Protein AF-W7BQJ0-F1 (afdb_monomer_lite)

Secondary structure (DSSP, 8-state):
---EEEEEEEES---TT-EEEEEEE-TTS-EEEEEEEEE---S-EEEEEEEEGGG--TT-EEEEEEE-TTS-EEEEEEEE-----S------PPP------PPPP---SEEEEEEEEETTEEEEEEEES---TT-EEEEEEE-TTS-EEEEEEEEE---S-EEEEEEEEGGG--TT-EEEEEEE-TTS-EEEEEEEE----

Radius of gyration: 17.95 Å; chains: 1; bounding box: 53×44×43 Å

Organism: NCBI:txid1265820

Sequence (201 aa):
MDDDYIVTYTLNKIYEGATVHLEIMNQRGQIIKTIGEIGAPTETGTQKYTISKAEFQKNDGIIVEYRTKDGQVLTGLAQHIINPKTEPSTVPSIPLEPETPELPDFSNAFTTLKFTASGENYIITYALTEVYKDATMHLEIMNQRGQIIKTIGVIGAPTEAGTQKYIISKAEFQKGDGVIMEYKTSDGQILTGAAKHIMGL

Foldseek 3Di:
DPFKDKDKDWFPDADPQKFKWKFKAALQQHTPGTPGTQGRDPDTTMDIDIDGNVVDDAFIKMKIFTAHNVGQTPKIKIKTPHDDPDDADDDDDDDDDDDDDDDPDPPAQWDDWDWDDDVQKIKTKTFGPGAHQQKFKWKFKAALVRHTPGTPGGQGRDPDTTMDIDIDGPVVDDAFIKMKMFIAGPVGDTPIIIIITDHDD

pLDDT: mean 70.48, std 15.52, range [29.48, 93.31]

Structure (mmCIF, N/CA/C/O backbone):
data_AF-W7BQJ0-F1
#
_entry.id   AF-W7BQJ0-F1
#
loop_
_atom_site.group_PDB
_atom_site.id
_atom_site.type_symbol
_atom_site.label_atom_id
_atom_site.label_alt_id
_atom_site.label_comp_id
_atom_site.label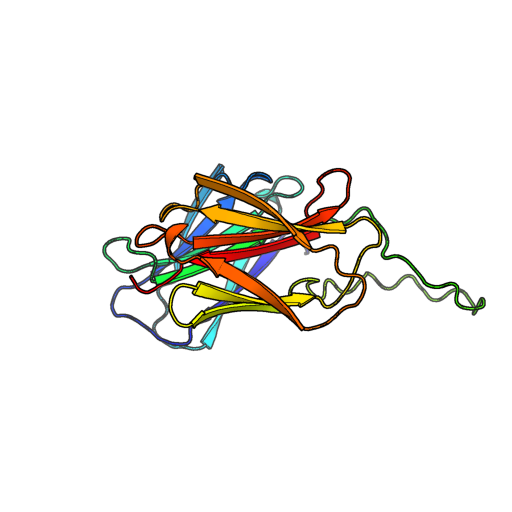_asym_id
_atom_site.label_entity_id
_atom_site.label_seq_id
_atom_site.pdbx_PDB_ins_code
_atom_site.Cartn_x
_atom_site.Cartn_y
_atom_site.Cartn_z
_atom_site.occupancy
_atom_site.B_iso_or_equiv
_atom_site.auth_seq_id
_atom_site.auth_comp_id
_atom_site.auth_asym_id
_atom_site.auth_atom_id
_atom_site.pdbx_PDB_model_num
ATOM 1 N N . MET A 1 1 ? 18.453 -21.975 0.707 1.00 39.28 1 MET A N 1
ATOM 2 C CA . MET A 1 1 ? 17.490 -21.891 1.831 1.00 39.28 1 MET A CA 1
ATOM 3 C C . MET A 1 1 ? 16.838 -20.513 1.710 1.00 39.28 1 MET A C 1
ATOM 5 O O . MET A 1 1 ? 16.972 -19.690 2.599 1.00 39.28 1 MET A O 1
ATOM 9 N N . ASP A 1 2 ? 16.204 -20.233 0.562 1.00 49.22 2 ASP A N 1
ATOM 10 C CA . ASP A 1 2 ? 15.972 -18.853 0.084 1.00 49.22 2 ASP A CA 1
ATOM 11 C C . ASP A 1 2 ? 14.578 -18.661 -0.538 1.00 49.22 2 ASP A C 1
ATOM 13 O O . ASP A 1 2 ? 14.380 -17.792 -1.388 1.00 49.22 2 ASP A O 1
ATOM 17 N N . ASP A 1 3 ? 13.599 -19.466 -0.120 1.00 68.31 3 ASP A N 1
ATOM 18 C CA . ASP A 1 3 ? 12.277 -19.536 -0.758 1.00 68.31 3 ASP A CA 1
ATOM 19 C C . ASP A 1 3 ? 11.166 -18.832 0.031 1.00 68.31 3 ASP A C 1
ATOM 21 O O . ASP A 1 3 ? 9.992 -19.057 -0.247 1.00 68.31 3 ASP A O 1
ATOM 25 N N . ASP A 1 4 ? 11.509 -17.932 0.958 1.00 77.38 4 ASP A N 1
ATOM 26 C CA . ASP A 1 4 ? 10.533 -17.166 1.744 1.00 77.38 4 ASP A CA 1
ATOM 27 C C . ASP A 1 4 ? 10.713 -15.644 1.589 1.00 77.38 4 ASP A C 1
ATOM 29 O O . ASP A 1 4 ? 11.821 -15.140 1.382 1.00 77.38 4 ASP A O 1
ATOM 33 N N . TYR A 1 5 ? 9.612 -14.900 1.695 1.00 76.19 5 TYR A N 1
ATOM 34 C CA . TYR A 1 5 ? 9.588 -13.455 1.913 1.00 76.19 5 TYR A CA 1
ATOM 35 C C . TYR A 1 5 ? 9.427 -13.146 3.406 1.00 76.19 5 TYR A C 1
ATOM 37 O O . TYR A 1 5 ? 8.682 -13.819 4.120 1.00 76.19 5 TYR A O 1
ATOM 45 N N . ILE A 1 6 ? 10.095 -12.085 3.870 1.00 76.75 6 ILE A N 1
ATOM 46 C CA . ILE A 1 6 ? 9.936 -11.555 5.229 1.00 76.75 6 ILE A CA 1
ATOM 47 C C . ILE A 1 6 ? 9.118 -10.271 5.156 1.00 76.75 6 ILE A C 1
ATOM 49 O O . ILE A 1 6 ? 9.586 -9.234 4.687 1.00 76.75 6 ILE A O 1
ATOM 53 N N . VAL A 1 7 ? 7.904 -10.334 5.679 1.00 73.81 7 VAL A N 1
ATOM 54 C CA . VAL A 1 7 ? 7.005 -9.196 5.810 1.00 73.81 7 VAL A CA 1
ATOM 55 C C . VAL A 1 7 ? 7.303 -8.491 7.121 1.00 73.81 7 VAL A C 1
ATOM 57 O O . VAL A 1 7 ? 7.136 -9.061 8.197 1.00 73.81 7 VAL A O 1
ATOM 60 N N . THR A 1 8 ? 7.763 -7.246 7.034 1.00 72.06 8 THR A N 1
ATOM 61 C CA . THR A 1 8 ? 8.087 -6.425 8.204 1.00 72.06 8 THR A CA 1
ATOM 62 C C . THR A 1 8 ? 7.037 -5.335 8.368 1.00 72.06 8 THR A C 1
ATOM 64 O O . THR A 1 8 ? 6.764 -4.596 7.426 1.00 72.06 8 THR A O 1
ATOM 67 N N . TYR A 1 9 ? 6.460 -5.215 9.562 1.00 70.69 9 TYR A N 1
ATOM 68 C CA . TYR A 1 9 ? 5.479 -4.178 9.880 1.00 70.69 9 TYR A CA 1
ATOM 69 C C . TYR A 1 9 ? 5.760 -3.579 11.259 1.00 70.69 9 TYR A C 1
ATOM 71 O O . TYR A 1 9 ? 6.205 -4.271 12.170 1.00 70.69 9 TYR A O 1
ATOM 79 N N . THR A 1 10 ? 5.504 -2.282 11.426 1.00 71.50 10 THR A N 1
ATOM 80 C CA . THR A 1 10 ? 5.764 -1.569 12.685 1.00 71.50 10 THR A CA 1
ATOM 81 C C . THR A 1 10 ? 4.465 -1.036 13.268 1.00 71.50 10 THR A C 1
ATOM 83 O O . THR A 1 10 ? 3.729 -0.306 12.603 1.00 71.50 10 THR A O 1
ATOM 86 N N . LEU A 1 11 ? 4.201 -1.367 14.532 1.00 69.44 11 LEU A N 1
ATOM 87 C CA . LEU A 1 11 ? 3.051 -0.864 15.277 1.00 69.44 11 LEU A CA 1
ATOM 88 C C . LEU A 1 11 ? 3.498 0.154 16.318 1.00 69.44 11 LEU A C 1
ATOM 90 O O . LEU A 1 11 ? 4.272 -0.158 17.216 1.00 69.44 11 LEU A O 1
ATOM 94 N N . ASN A 1 12 ? 2.955 1.366 16.228 1.00 69.62 12 ASN A N 1
ATOM 95 C CA . ASN A 1 12 ? 3.253 2.452 17.169 1.00 69.62 12 ASN A CA 1
ATOM 96 C C . ASN A 1 12 ? 2.262 2.522 18.341 1.00 69.62 12 ASN A C 1
ATOM 98 O O . ASN A 1 12 ? 2.437 3.327 19.252 1.00 69.62 12 ASN A O 1
ATOM 102 N N . LYS A 1 13 ? 1.191 1.722 18.303 1.00 69.75 13 LYS A N 1
ATOM 103 C CA . LYS A 1 13 ? 0.178 1.633 19.356 1.00 69.75 13 LYS A CA 1
ATOM 104 C C . LYS A 1 13 ? -0.517 0.276 19.302 1.00 69.75 13 LYS A C 1
ATOM 106 O O . LYS A 1 13 ? -0.773 -0.226 18.211 1.00 69.75 13 LYS A O 1
ATOM 111 N N . ILE A 1 14 ? -0.851 -0.259 20.473 1.00 82.38 14 ILE A N 1
ATOM 112 C CA . ILE A 1 14 ? -1.585 -1.516 20.635 1.00 82.38 14 ILE A CA 1
ATOM 113 C C . ILE A 1 14 ? -3.014 -1.227 21.076 1.00 82.38 14 ILE A C 1
ATOM 115 O O . ILE A 1 14 ? -3.252 -0.355 21.914 1.00 82.38 14 ILE A O 1
ATOM 119 N N . TYR A 1 15 ? -3.955 -1.949 20.475 1.00 78.44 15 TYR A N 1
ATOM 120 C CA . TYR A 1 15 ? -5.368 -1.933 20.828 1.00 78.44 15 TYR A CA 1
ATOM 121 C C . TYR A 1 15 ? -5.761 -3.315 21.339 1.00 78.44 15 TYR A C 1
ATOM 123 O O . TYR A 1 15 ? -5.380 -4.334 20.763 1.00 78.44 15 TYR A O 1
ATOM 131 N N . GLU A 1 16 ? -6.509 -3.347 22.438 1.00 84.69 16 GLU A N 1
ATOM 132 C CA . GLU A 1 16 ? -6.936 -4.596 23.059 1.00 84.69 16 GLU A CA 1
ATOM 133 C C . GLU A 1 16 ? -7.764 -5.438 22.076 1.00 84.69 16 GLU A C 1
ATOM 135 O O . GLU A 1 16 ? -8.717 -4.952 21.465 1.00 84.69 16 GLU A O 1
ATOM 140 N N . GLY A 1 17 ? -7.368 -6.701 21.898 1.00 85.75 17 GLY A N 1
ATOM 141 C CA . GLY A 1 17 ? -8.041 -7.643 21.000 1.00 85.75 17 GLY A CA 1
ATOM 142 C C . GLY A 1 17 ? -7.852 -7.377 19.503 1.00 85.75 17 GLY A C 1
ATOM 143 O O . GLY A 1 17 ? -8.505 -8.040 18.700 1.00 85.75 17 GLY A O 1
ATOM 144 N N . ALA A 1 18 ? -6.998 -6.428 19.112 1.00 83.12 18 ALA A N 1
ATOM 145 C CA . ALA A 1 18 ? -6.682 -6.186 17.711 1.00 83.12 18 ALA A CA 1
ATOM 146 C C . ALA A 1 18 ? -5.634 -7.181 17.182 1.00 83.12 18 ALA A C 1
ATOM 148 O O . ALA A 1 18 ? -4.708 -7.577 17.893 1.00 83.12 18 ALA A O 1
ATOM 149 N N . THR A 1 19 ? -5.773 -7.562 15.916 1.00 91.25 19 THR A N 1
ATOM 150 C CA . THR A 1 19 ? -4.994 -8.614 15.251 1.00 91.25 19 THR A CA 1
ATOM 151 C C . THR A 1 19 ? -4.445 -8.120 13.920 1.00 91.25 19 THR A C 1
ATOM 153 O O . THR A 1 19 ? -5.004 -7.224 13.293 1.00 91.25 19 THR A O 1
ATOM 156 N N . VAL A 1 20 ? -3.315 -8.667 13.489 1.00 83.38 20 VAL A N 1
ATOM 157 C CA . VAL A 1 20 ? -2.685 -8.367 12.203 1.00 83.38 20 VAL A CA 1
ATOM 158 C C . VAL A 1 20 ? -3.096 -9.438 11.211 1.00 83.38 20 VAL A C 1
ATOM 160 O O . VAL A 1 20 ? -2.972 -10.626 11.492 1.00 83.38 20 VAL A O 1
ATOM 163 N N . HIS A 1 21 ? -3.580 -9.010 10.056 1.00 87.75 21 HIS A N 1
ATOM 164 C CA . HIS A 1 21 ? -4.053 -9.840 8.964 1.00 87.75 21 HIS A CA 1
ATOM 165 C C . HIS A 1 21 ? -3.151 -9.655 7.758 1.00 87.75 21 HIS A C 1
ATOM 167 O O . HIS A 1 21 ? -2.638 -8.559 7.533 1.00 87.75 21 HIS A O 1
ATOM 173 N N . LEU A 1 22 ? -2.978 -10.722 6.986 1.00 83.50 22 LEU A N 1
ATOM 174 C CA . LEU A 1 22 ? -2.239 -10.687 5.734 1.00 83.50 22 LEU A CA 1
ATOM 175 C C . LEU A 1 22 ? -3.081 -11.231 4.585 1.00 83.50 22 LEU A C 1
ATOM 177 O O . LEU A 1 22 ? -3.758 -12.259 4.691 1.00 83.50 22 LEU A O 1
ATOM 181 N N . GLU A 1 23 ? -3.014 -10.526 3.469 1.00 87.38 23 GLU A N 1
ATOM 182 C CA . GLU A 1 23 ? -3.697 -10.843 2.224 1.00 87.38 23 GLU A CA 1
ATOM 183 C C . GLU A 1 23 ? -2.713 -10.683 1.064 1.00 87.38 23 GLU A C 1
ATOM 185 O O . GLU A 1 23 ? -1.740 -9.935 1.147 1.00 87.38 23 GLU A O 1
ATOM 190 N N . ILE A 1 24 ? -2.954 -11.416 -0.015 1.00 83.81 24 ILE A N 1
ATOM 191 C CA . ILE A 1 24 ? -2.202 -11.342 -1.262 1.00 83.81 24 ILE A CA 1
ATOM 192 C C . ILE A 1 24 ? -3.117 -10.704 -2.295 1.00 83.81 24 ILE A C 1
ATOM 194 O O . ILE A 1 24 ? -4.265 -11.127 -2.472 1.00 83.81 24 ILE A O 1
ATOM 198 N N . MET A 1 25 ? -2.595 -9.698 -2.985 1.00 81.25 25 MET A N 1
ATOM 199 C CA . MET A 1 25 ? -3.278 -8.992 -4.058 1.00 81.25 25 MET A CA 1
ATOM 200 C C . MET A 1 25 ? -2.586 -9.234 -5.396 1.00 81.25 25 MET A C 1
ATOM 202 O O . MET A 1 25 ? -1.368 -9.361 -5.457 1.00 81.25 25 MET A O 1
ATOM 206 N N . ASN A 1 26 ? -3.349 -9.268 -6.482 1.00 75.75 26 ASN A N 1
ATOM 207 C CA . ASN A 1 26 ? -2.771 -9.239 -7.823 1.00 75.75 26 ASN A CA 1
ATOM 208 C C . ASN A 1 26 ? -2.301 -7.821 -8.186 1.00 75.75 26 ASN A C 1
ATOM 210 O O . ASN A 1 26 ? -2.614 -6.861 -7.489 1.00 75.75 26 ASN A O 1
ATOM 214 N N . GLN A 1 27 ? -1.643 -7.677 -9.341 1.00 63.56 27 GLN A N 1
ATOM 215 C CA . GLN A 1 27 ? -1.154 -6.411 -9.931 1.00 63.56 27 GLN A CA 1
ATOM 216 C C . GLN A 1 27 ? -2.185 -5.275 -10.069 1.00 63.56 27 GLN A C 1
ATOM 218 O O . GLN A 1 27 ? -1.819 -4.158 -10.411 1.00 63.56 27 GLN A O 1
ATOM 223 N N . ARG A 1 28 ? -3.478 -5.561 -9.896 1.00 62.56 28 ARG A N 1
ATOM 224 C CA . ARG A 1 28 ? -4.569 -4.580 -9.972 1.00 62.56 28 ARG A CA 1
ATOM 225 C C . ARG A 1 28 ? -5.114 -4.224 -8.585 1.00 62.56 28 ARG A C 1
ATOM 227 O O . ARG A 1 28 ? -6.244 -3.755 -8.491 1.00 62.56 28 ARG A O 1
ATOM 234 N N . GLY A 1 29 ? -4.387 -4.558 -7.519 1.00 62.81 29 GLY A N 1
ATOM 235 C CA . GLY A 1 29 ? -4.818 -4.355 -6.137 1.00 62.81 29 GLY A CA 1
ATOM 236 C C . GLY A 1 29 ? -5.994 -5.238 -5.704 1.00 62.81 29 GLY A C 1
ATOM 237 O O . GLY A 1 29 ? -6.596 -4.991 -4.664 1.00 62.81 29 GLY A O 1
ATOM 238 N N . GLN A 1 30 ? -6.372 -6.263 -6.478 1.00 72.50 30 GLN A N 1
ATOM 239 C CA . GLN A 1 30 ? -7.479 -7.145 -6.098 1.00 72.50 30 GLN A CA 1
ATOM 240 C C . GLN A 1 30 ? -6.967 -8.267 -5.204 1.00 72.50 30 GLN A C 1
ATOM 242 O O . GLN A 1 30 ? -6.049 -8.984 -5.599 1.00 72.50 30 GLN A O 1
ATOM 247 N N . ILE A 1 31 ? -7.600 -8.469 -4.049 1.00 80.38 31 ILE A N 1
ATOM 248 C CA . ILE A 1 31 ? -7.293 -9.591 -3.155 1.00 80.38 31 ILE A CA 1
ATOM 249 C C . ILE A 1 31 ? -7.580 -10.908 -3.885 1.00 80.38 31 ILE A C 1
ATOM 251 O O . ILE A 1 31 ? -8.711 -11.174 -4.294 1.00 80.38 31 ILE A O 1
ATOM 255 N N . ILE A 1 32 ? -6.546 -11.731 -4.036 1.00 83.88 32 ILE A N 1
ATOM 256 C CA . ILE A 1 32 ? -6.615 -13.058 -4.662 1.00 83.88 32 ILE A CA 1
ATOM 257 C C . ILE A 1 32 ? -6.487 -14.188 -3.645 1.00 83.88 32 ILE A C 1
ATOM 259 O O . ILE A 1 32 ? -6.937 -15.303 -3.908 1.00 83.88 32 ILE A O 1
ATOM 263 N N . LYS A 1 33 ? -5.899 -13.910 -2.477 1.00 86.31 33 LYS A N 1
ATOM 264 C CA . LYS A 1 33 ? -5.781 -14.882 -1.393 1.00 86.31 33 LYS A CA 1
ATOM 265 C C . LYS A 1 33 ? -5.755 -14.184 -0.041 1.00 86.31 33 LYS A C 1
ATOM 267 O O . LYS A 1 33 ? -5.026 -13.221 0.149 1.00 86.31 33 LYS A O 1
ATOM 272 N N . THR A 1 34 ? -6.498 -14.715 0.920 1.00 88.50 34 THR A N 1
ATOM 273 C CA . THR A 1 34 ? -6.417 -14.298 2.324 1.00 88.50 34 THR A CA 1
ATOM 274 C C . THR A 1 34 ? -5.592 -15.326 3.085 1.00 88.50 34 THR A C 1
ATOM 276 O O . THR A 1 34 ? -5.940 -16.506 3.089 1.00 88.50 34 THR A O 1
ATOM 279 N N . ILE A 1 35 ? -4.501 -14.887 3.716 1.00 88.06 35 ILE A N 1
ATOM 280 C CA . ILE A 1 35 ? -3.734 -15.715 4.660 1.00 88.06 35 ILE A CA 1
ATOM 281 C C . ILE A 1 35 ? -4.407 -15.681 6.036 1.00 88.06 35 ILE A C 1
ATOM 283 O O . ILE A 1 35 ? -4.470 -16.700 6.718 1.00 88.06 35 ILE A O 1
ATOM 287 N N . GLY A 1 36 ? -5.006 -14.541 6.390 1.00 89.56 36 GLY A N 1
ATOM 288 C CA . GLY A 1 36 ? -5.776 -14.365 7.620 1.00 89.56 36 GLY A CA 1
ATOM 289 C C . GLY A 1 36 ? -4.929 -13.771 8.735 1.00 89.56 36 GLY A C 1
ATOM 290 O O . GLY A 1 36 ? -4.003 -13.008 8.465 1.00 89.56 36 GLY A O 1
ATOM 291 N N . GLU A 1 37 ? -5.263 -14.094 9.983 1.00 93.31 37 GLU A N 1
ATOM 292 C CA . GLU A 1 37 ? -4.542 -13.597 11.154 1.00 93.31 37 GLU A CA 1
ATOM 293 C C . GLU A 1 37 ? -3.115 -14.160 11.202 1.00 93.31 37 GLU A C 1
ATOM 295 O O . GLU A 1 37 ? -2.905 -15.370 11.276 1.00 93.31 37 GLU A O 1
ATOM 300 N N . ILE A 1 38 ? -2.135 -13.260 11.189 1.00 90.81 38 ILE A N 1
ATOM 301 C CA . ILE A 1 38 ? -0.705 -13.569 11.274 1.00 90.81 38 ILE A CA 1
ATOM 302 C C . ILE A 1 38 ? -0.078 -13.131 12.603 1.00 90.81 38 ILE A C 1
ATOM 304 O O . ILE A 1 38 ? 1.096 -13.407 12.849 1.00 90.81 38 ILE A O 1
ATOM 308 N N . GLY A 1 39 ? -0.835 -12.453 13.471 1.00 89.75 39 GLY A N 1
ATOM 309 C CA . GLY A 1 39 ? -0.378 -12.121 14.818 1.00 89.75 39 GLY A CA 1
ATOM 310 C C . GLY A 1 39 ? -1.376 -11.319 15.651 1.00 89.75 39 GLY A C 1
ATOM 311 O O . GLY A 1 39 ? -2.198 -10.577 15.122 1.00 89.75 39 GLY A O 1
ATOM 312 N N . ALA A 1 40 ? -1.239 -11.411 16.972 1.00 92.50 40 ALA A N 1
ATOM 313 C CA . ALA A 1 40 ? -1.988 -10.634 17.961 1.00 92.50 40 ALA A CA 1
ATOM 314 C C . ALA A 1 40 ? -0.995 -9.872 18.863 1.00 92.50 40 ALA A C 1
ATOM 316 O O . ALA A 1 40 ? -0.677 -10.322 19.965 1.00 92.50 40 ALA A O 1
ATOM 317 N N . PRO A 1 41 ? -0.407 -8.769 18.368 1.00 83.88 41 PRO A N 1
ATOM 318 C CA . PRO A 1 41 ? 0.708 -8.114 19.037 1.00 83.88 41 PRO A CA 1
ATOM 319 C C . PRO A 1 41 ? 0.271 -7.475 20.357 1.00 83.88 41 PRO A C 1
ATOM 321 O O . PRO A 1 41 ? -0.704 -6.726 20.411 1.00 83.88 41 PRO A O 1
ATOM 324 N N . THR A 1 42 ? 1.031 -7.749 21.417 1.00 89.50 42 THR A N 1
ATOM 325 C CA . THR A 1 42 ? 0.810 -7.210 22.770 1.00 89.50 42 THR A CA 1
ATOM 326 C C . THR A 1 42 ? 1.692 -6.003 23.085 1.00 89.50 42 THR A C 1
ATOM 328 O O . THR A 1 42 ? 1.482 -5.333 24.092 1.00 89.50 42 THR A O 1
ATOM 331 N N . GLU A 1 43 ? 2.672 -5.709 22.230 1.00 82.62 43 GLU A N 1
ATOM 332 C CA . GLU A 1 43 ? 3.619 -4.608 22.390 1.00 82.62 43 GLU A CA 1
ATOM 333 C C . GLU A 1 43 ? 3.870 -3.875 21.071 1.00 82.62 43 GLU A C 1
ATOM 335 O O . GLU A 1 43 ? 3.770 -4.443 19.979 1.00 82.62 43 GLU A O 1
ATOM 340 N N . THR A 1 44 ? 4.191 -2.587 21.182 1.00 78.38 44 THR A N 1
ATOM 341 C CA . THR A 1 44 ? 4.598 -1.758 20.047 1.00 78.38 44 THR A CA 1
ATOM 342 C C . THR A 1 44 ? 5.986 -2.147 19.564 1.00 78.38 44 THR A C 1
ATOM 344 O O . THR A 1 44 ? 6.831 -2.543 20.362 1.00 78.38 44 THR A O 1
ATOM 347 N N . GLY A 1 45 ? 6.263 -1.922 18.286 1.00 64.50 45 GLY A N 1
ATOM 348 C CA . GLY A 1 45 ? 7.572 -2.171 17.703 1.00 64.50 45 GLY A CA 1
ATOM 349 C C . GLY A 1 45 ? 7.475 -2.788 16.321 1.00 64.50 45 GLY A C 1
ATOM 350 O O . GLY A 1 45 ? 6.400 -2.873 15.722 1.00 64.50 45 GLY A O 1
ATOM 351 N N . THR A 1 46 ? 8.633 -3.184 15.809 1.00 75.50 46 THR A N 1
ATOM 352 C CA . THR A 1 46 ? 8.756 -3.852 14.518 1.00 75.50 46 THR A CA 1
ATOM 353 C C . THR A 1 46 ? 8.563 -5.346 14.695 1.00 75.50 46 THR A C 1
ATOM 355 O O . THR A 1 46 ? 9.289 -5.989 15.447 1.00 75.50 46 THR A O 1
ATOM 358 N N . GLN A 1 47 ? 7.609 -5.885 13.956 1.00 76.06 47 GLN A N 1
ATOM 359 C CA . GLN A 1 47 ? 7.264 -7.292 13.910 1.00 76.06 47 GLN A CA 1
ATOM 360 C C . GLN A 1 47 ? 7.607 -7.854 12.531 1.00 76.06 47 GLN A C 1
ATOM 362 O O . GLN A 1 47 ? 7.674 -7.124 11.535 1.00 76.06 47 GLN A O 1
ATOM 367 N N . LYS A 1 48 ? 7.842 -9.165 12.480 1.00 80.62 48 LYS A N 1
ATOM 368 C CA . LYS A 1 48 ? 8.205 -9.883 11.258 1.00 80.62 48 LYS A CA 1
ATOM 369 C C . LYS A 1 48 ? 7.320 -11.107 11.097 1.00 80.62 48 LYS A C 1
ATOM 371 O O . LYS A 1 48 ? 7.064 -11.816 12.065 1.00 80.62 48 LYS A O 1
ATOM 376 N N . TYR A 1 49 ? 6.897 -11.359 9.869 1.00 79.88 49 TYR A N 1
ATOM 377 C CA . TYR A 1 49 ? 6.176 -12.561 9.483 1.00 79.88 49 TYR A CA 1
ATOM 378 C C . TYR A 1 49 ? 6.823 -13.165 8.242 1.00 79.88 49 TYR A C 1
ATOM 380 O O . TYR A 1 49 ? 7.133 -12.447 7.292 1.00 79.88 49 TYR A O 1
ATOM 388 N N . THR A 1 50 ? 7.038 -14.474 8.254 1.00 81.38 50 THR A N 1
ATOM 389 C CA . THR A 1 50 ? 7.640 -15.196 7.131 1.00 81.38 50 THR A CA 1
ATOM 390 C C . THR A 1 50 ? 6.541 -15.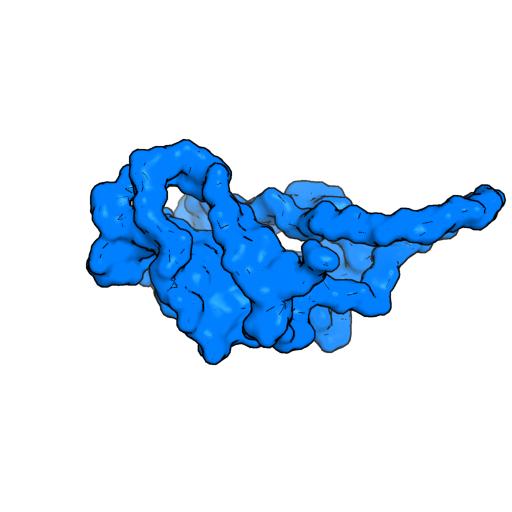859 6.314 1.00 81.38 50 THR A C 1
ATOM 392 O O . THR A 1 50 ? 5.688 -16.544 6.874 1.00 81.38 50 THR A O 1
ATOM 395 N N . ILE A 1 51 ? 6.572 -15.672 4.996 1.00 80.88 51 ILE A N 1
ATOM 396 C CA . ILE A 1 51 ? 5.632 -16.286 4.056 1.00 80.88 51 ILE A CA 1
ATOM 397 C C . ILE A 1 51 ? 6.390 -16.905 2.885 1.00 80.88 51 ILE A C 1
ATOM 399 O O . ILE A 1 51 ? 7.344 -16.317 2.384 1.00 80.88 51 ILE A O 1
ATOM 403 N N . SER A 1 52 ? 5.961 -18.079 2.428 1.00 80.38 52 SER A N 1
ATOM 404 C CA . SER A 1 52 ? 6.639 -18.752 1.322 1.00 80.38 52 SER A CA 1
ATOM 405 C C . SER A 1 52 ? 6.473 -17.998 0.005 1.00 80.38 52 SER A C 1
ATOM 407 O O . SER A 1 52 ? 5.369 -17.596 -0.355 1.00 80.38 52 SER A O 1
ATOM 409 N N . LYS A 1 53 ? 7.561 -17.861 -0.762 1.00 75.75 53 LYS A N 1
ATOM 410 C CA . LYS A 1 53 ? 7.551 -17.316 -2.131 1.00 75.75 53 LYS A CA 1
ATOM 411 C C . LYS A 1 53 ? 6.667 -18.135 -3.068 1.00 75.75 53 LYS A C 1
ATOM 413 O O . LYS A 1 53 ? 6.149 -17.584 -4.032 1.00 75.75 53 LYS A O 1
ATOM 418 N N . ALA A 1 54 ? 6.461 -19.423 -2.776 1.00 78.88 54 ALA A N 1
ATOM 419 C CA . ALA A 1 54 ? 5.566 -20.290 -3.541 1.00 78.88 54 ALA A CA 1
ATOM 420 C C . ALA A 1 54 ? 4.099 -19.817 -3.519 1.00 78.88 54 ALA A C 1
ATOM 422 O O . ALA A 1 54 ? 3.312 -20.228 -4.369 1.00 78.88 54 ALA A O 1
ATOM 423 N N . GLU A 1 55 ? 3.738 -18.942 -2.575 1.00 76.31 55 GLU A N 1
ATOM 424 C CA . GLU A 1 55 ? 2.404 -18.350 -2.470 1.00 76.31 55 GLU A CA 1
ATOM 425 C C . GLU A 1 55 ? 2.151 -17.208 -3.463 1.00 76.31 55 GLU A C 1
ATOM 427 O O . GLU A 1 55 ? 1.019 -16.738 -3.574 1.00 76.31 55 GLU A O 1
ATOM 432 N N . PHE A 1 56 ? 3.184 -16.765 -4.186 1.00 74.00 56 PHE A N 1
ATOM 433 C CA . PHE A 1 56 ? 3.138 -15.574 -5.027 1.00 74.00 56 PHE A CA 1
ATOM 434 C C . PHE A 1 56 ? 3.324 -15.901 -6.504 1.00 74.00 56 PHE A C 1
ATOM 436 O O . PHE A 1 56 ? 4.209 -16.661 -6.903 1.00 74.00 56 PHE A O 1
ATOM 443 N N . GLN A 1 57 ? 2.524 -15.246 -7.339 1.00 76.44 57 GLN A N 1
ATOM 444 C CA . GLN A 1 57 ? 2.793 -15.102 -8.760 1.00 76.44 57 GLN A CA 1
ATOM 445 C C . GLN A 1 57 ? 3.597 -13.826 -9.025 1.00 76.44 57 GLN A C 1
ATOM 447 O O . GLN A 1 57 ? 3.773 -12.951 -8.174 1.00 76.44 57 GLN A O 1
ATOM 452 N N . LYS A 1 58 ? 4.124 -13.716 -10.247 1.00 64.62 58 LYS A N 1
ATOM 453 C CA . LYS A 1 58 ? 4.932 -12.566 -10.651 1.00 64.62 58 LYS A CA 1
ATOM 454 C C . LYS A 1 58 ? 4.137 -11.256 -10.501 1.00 64.62 58 LYS A C 1
ATOM 456 O O . LYS A 1 58 ? 3.109 -11.073 -11.155 1.00 64.62 58 LYS A O 1
ATOM 461 N N . ASN A 1 59 ? 4.709 -10.321 -9.738 1.00 63.03 59 ASN A N 1
ATOM 462 C CA . ASN A 1 59 ? 4.162 -9.001 -9.402 1.00 63.03 59 ASN A CA 1
ATOM 463 C C . ASN A 1 59 ? 2.889 -9.024 -8.532 1.00 63.03 59 ASN A C 1
ATOM 465 O O . ASN A 1 59 ? 2.180 -8.013 -8.453 1.00 63.03 59 ASN A O 1
ATOM 469 N N . ASP A 1 60 ? 2.586 -10.144 -7.877 1.00 73.50 60 ASP A N 1
ATOM 470 C CA . ASP A 1 60 ? 1.632 -10.118 -6.773 1.00 73.50 60 ASP A CA 1
ATOM 471 C C . ASP A 1 60 ? 2.153 -9.201 -5.662 1.00 73.50 60 ASP A C 1
ATOM 473 O O . ASP A 1 60 ? 3.348 -8.932 -5.541 1.00 73.50 60 ASP A O 1
ATOM 477 N N . GLY A 1 61 ? 1.239 -8.672 -4.867 1.00 73.94 61 GLY A N 1
ATOM 478 C CA . GLY A 1 61 ? 1.536 -7.868 -3.700 1.00 73.94 61 GLY A CA 1
ATOM 479 C C . GLY A 1 61 ? 0.989 -8.483 -2.431 1.00 73.94 61 GLY A C 1
ATOM 480 O O . GLY A 1 61 ? 0.201 -9.424 -2.454 1.00 73.94 61 GLY A O 1
ATOM 481 N N . ILE A 1 62 ? 1.397 -7.909 -1.314 1.00 79.12 62 ILE A N 1
ATOM 482 C CA . ILE A 1 62 ? 0.865 -8.192 0.010 1.00 79.12 62 ILE A CA 1
ATOM 483 C C . ILE A 1 62 ? 0.090 -6.987 0.515 1.00 79.12 62 ILE A C 1
ATOM 485 O O . ILE A 1 62 ? 0.471 -5.847 0.256 1.00 79.12 62 ILE A O 1
ATOM 489 N N . ILE A 1 63 ? -0.958 -7.252 1.282 1.00 79.88 63 ILE A N 1
ATOM 490 C CA . ILE A 1 63 ? -1.628 -6.286 2.141 1.00 79.88 63 ILE A CA 1
ATOM 491 C C . ILE A 1 63 ? -1.496 -6.810 3.568 1.00 79.88 63 ILE A C 1
ATOM 493 O O . ILE A 1 63 ? -1.821 -7.960 3.848 1.00 79.88 63 ILE A O 1
ATOM 497 N N . VAL A 1 64 ? -0.991 -5.974 4.465 1.00 79.00 64 VAL A N 1
ATOM 498 C CA . VAL A 1 64 ? -0.896 -6.241 5.899 1.00 79.00 64 VAL A CA 1
ATOM 499 C C . VAL A 1 64 ? -1.771 -5.236 6.612 1.00 79.00 64 VAL A C 1
ATOM 501 O O . VAL A 1 64 ? -1.531 -4.037 6.503 1.00 79.00 64 VAL A O 1
ATOM 504 N N . GLU A 1 65 ? -2.751 -5.705 7.371 1.00 80.31 65 GLU A N 1
ATOM 505 C CA . GLU A 1 65 ? -3.709 -4.851 8.063 1.00 80.31 65 GLU A CA 1
ATOM 506 C C . GLU A 1 65 ? -3.762 -5.173 9.546 1.00 80.31 65 GLU A C 1
ATOM 508 O O . GLU A 1 65 ? -3.945 -6.315 9.938 1.00 80.31 65 GLU A O 1
ATOM 513 N N . TYR A 1 66 ? -3.671 -4.160 10.394 1.00 81.12 66 TYR A N 1
ATOM 514 C CA . TYR A 1 66 ? -3.979 -4.285 11.809 1.00 81.12 66 TYR A CA 1
ATOM 515 C C . TYR A 1 66 ? -5.449 -3.934 12.014 1.00 81.12 66 TYR A C 1
ATOM 517 O O . TYR A 1 66 ? -5.858 -2.814 11.709 1.00 81.12 66 TYR A O 1
ATOM 525 N N . ARG A 1 67 ? -6.245 -4.885 12.497 1.00 82.00 67 ARG A N 1
ATOM 526 C CA . ARG A 1 67 ? -7.705 -4.807 12.596 1.00 82.00 67 ARG A CA 1
ATOM 527 C C . ARG A 1 67 ? -8.157 -4.922 14.049 1.00 82.00 67 ARG A C 1
ATOM 529 O O . ARG A 1 67 ? -7.550 -5.653 14.824 1.00 82.00 67 ARG A O 1
ATOM 536 N N . THR A 1 68 ? -9.232 -4.236 14.432 1.00 78.56 68 THR A N 1
ATOM 537 C CA . THR A 1 68 ? -9.911 -4.484 15.715 1.00 78.56 68 THR A CA 1
ATOM 538 C C . THR A 1 68 ? -10.557 -5.871 15.724 1.00 78.56 68 THR A C 1
ATOM 540 O O . THR A 1 68 ? -10.732 -6.497 14.677 1.00 78.56 68 THR A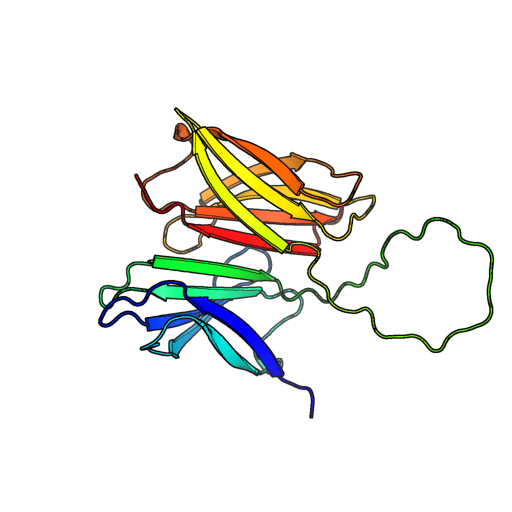 O 1
ATOM 543 N N . LYS A 1 69 ? -10.987 -6.328 16.906 1.00 81.94 69 LYS A N 1
ATOM 544 C CA . LYS A 1 69 ? -11.760 -7.571 17.066 1.00 81.94 69 LYS A CA 1
ATOM 545 C C . LYS A 1 69 ? -13.024 -7.614 16.194 1.00 81.94 69 LYS A C 1
ATOM 547 O O . LYS A 1 69 ? -13.462 -8.686 15.790 1.00 81.94 69 LYS A O 1
ATOM 552 N N . ASP A 1 70 ? -13.571 -6.447 15.879 1.00 80.38 70 ASP A N 1
ATOM 553 C CA . ASP A 1 70 ? -14.812 -6.284 15.122 1.00 80.38 70 ASP A CA 1
ATOM 554 C C . ASP A 1 70 ? -14.555 -6.223 13.603 1.00 80.38 70 ASP A C 1
ATOM 556 O O . ASP A 1 70 ? -15.481 -6.035 12.816 1.00 80.38 70 ASP A O 1
ATOM 560 N N . GLY A 1 71 ? -13.290 -6.359 13.182 1.00 73.00 71 GLY A N 1
ATOM 561 C CA . GLY A 1 71 ? -12.868 -6.341 11.783 1.00 73.00 71 GLY A CA 1
ATOM 562 C C . GLY A 1 71 ? -12.587 -4.948 11.216 1.00 73.00 71 GLY A C 1
ATOM 563 O O . GLY A 1 71 ? -12.357 -4.822 10.016 1.00 73.00 71 GLY A O 1
ATOM 564 N N . GLN A 1 72 ? -12.578 -3.895 12.040 1.00 74.00 72 GLN A N 1
ATOM 565 C CA . GLN A 1 72 ? -12.252 -2.547 11.573 1.00 74.00 72 GLN A CA 1
ATOM 566 C C . GLN A 1 72 ? -10.743 -2.405 11.353 1.00 74.00 72 GLN A C 1
ATOM 568 O O . GLN A 1 72 ? -9.966 -2.581 12.289 1.00 74.00 72 GLN A O 1
ATOM 573 N N . VAL A 1 73 ? -10.322 -2.011 10.151 1.00 71.81 73 VAL A N 1
ATOM 574 C CA . VAL A 1 73 ? -8.911 -1.728 9.847 1.00 71.81 73 VAL A CA 1
ATOM 575 C C . VAL A 1 73 ? -8.452 -0.459 10.578 1.00 71.81 73 VAL A C 1
ATOM 577 O O . VAL A 1 73 ? -8.995 0.624 10.371 1.00 71.81 73 VAL A O 1
ATOM 580 N N . LEU A 1 74 ? -7.441 -0.594 11.438 1.00 61.03 74 LEU A N 1
ATOM 581 C CA . LEU A 1 74 ? -6.789 0.491 12.184 1.00 61.03 74 LEU A CA 1
ATOM 582 C C . LEU A 1 74 ? -5.604 1.082 11.413 1.00 61.03 74 LEU A C 1
ATOM 584 O O . LEU A 1 74 ? -5.352 2.284 11.452 1.00 61.03 74 LEU A O 1
ATOM 588 N N . THR A 1 75 ? -4.828 0.235 10.745 1.00 63.91 75 THR A N 1
ATOM 589 C CA . THR A 1 75 ? -3.747 0.647 9.846 1.00 63.91 75 THR A CA 1
ATOM 590 C C . THR A 1 75 ? -3.475 -0.473 8.861 1.00 63.91 75 THR A C 1
ATOM 592 O O . THR A 1 75 ? -3.652 -1.639 9.200 1.00 63.91 75 THR A O 1
ATOM 595 N N . GLY A 1 76 ? -3.018 -0.129 7.664 1.00 58.50 76 GLY A N 1
ATOM 596 C CA . GLY A 1 76 ? -2.640 -1.108 6.659 1.00 58.50 76 GLY A CA 1
ATOM 597 C C . GLY A 1 76 ? -1.444 -0.641 5.845 1.00 58.50 76 GLY A C 1
ATOM 598 O O . GLY A 1 76 ? -1.213 0.564 5.718 1.00 58.50 76 GLY A O 1
ATOM 599 N N . LEU A 1 77 ? -0.687 -1.603 5.335 1.00 64.88 77 LEU A N 1
ATOM 600 C CA . LEU A 1 77 ? 0.380 -1.426 4.362 1.00 64.88 77 LEU A CA 1
ATOM 601 C C . LEU A 1 77 ? 0.096 -2.379 3.205 1.00 64.88 77 LEU A C 1
ATOM 603 O O . LEU A 1 77 ? -0.052 -3.573 3.436 1.00 64.88 77 LEU A O 1
ATOM 607 N N . ALA A 1 78 ? 0.066 -1.869 1.978 1.00 61.06 78 ALA A N 1
ATOM 608 C CA . ALA A 1 78 ? 0.071 -2.708 0.786 1.00 61.06 78 ALA A CA 1
ATOM 609 C C . ALA A 1 78 ? 1.346 -2.463 -0.017 1.00 61.06 78 ALA A C 1
ATOM 611 O O . ALA A 1 78 ? 1.753 -1.309 -0.162 1.00 61.06 78 ALA A O 1
ATOM 612 N N . GLN A 1 79 ? 1.957 -3.532 -0.525 1.00 62.44 79 GLN A N 1
ATOM 613 C CA . GLN A 1 79 ? 3.188 -3.471 -1.308 1.00 62.44 79 GLN A CA 1
ATOM 614 C C . GLN A 1 79 ? 3.204 -4.563 -2.379 1.00 62.44 79 GLN A C 1
ATOM 616 O O . GLN A 1 79 ? 2.976 -5.732 -2.078 1.00 62.44 79 GLN A O 1
ATOM 621 N N . HIS A 1 80 ? 3.524 -4.198 -3.620 1.00 56.03 80 HIS A N 1
ATOM 622 C CA . HIS A 1 80 ? 3.795 -5.167 -4.683 1.00 56.03 80 HIS A CA 1
ATOM 623 C C . HIS A 1 80 ? 5.191 -5.773 -4.550 1.00 56.03 80 HIS A C 1
ATOM 625 O O . HIS A 1 80 ? 6.168 -5.060 -4.316 1.00 56.03 80 HIS A O 1
ATOM 631 N N . ILE A 1 81 ? 5.286 -7.087 -4.749 1.00 62.66 81 ILE A N 1
ATOM 632 C CA . ILE A 1 81 ? 6.548 -7.814 -4.821 1.00 62.66 81 ILE A CA 1
ATOM 633 C C . ILE A 1 81 ? 6.996 -7.824 -6.277 1.00 62.66 81 ILE A C 1
ATOM 635 O O . ILE A 1 81 ? 6.587 -8.651 -7.094 1.00 62.66 81 ILE A O 1
ATOM 639 N N . ILE A 1 82 ? 7.802 -6.833 -6.626 1.00 54.97 82 ILE A N 1
ATOM 640 C CA . ILE A 1 82 ? 8.214 -6.600 -8.005 1.00 54.97 82 ILE A CA 1
ATOM 641 C C . ILE A 1 82 ? 9.566 -7.269 -8.218 1.00 54.97 82 ILE A C 1
ATOM 643 O O . ILE A 1 82 ? 10.504 -7.036 -7.464 1.00 54.97 82 ILE A O 1
ATOM 647 N N . ASN A 1 83 ? 9.668 -8.080 -9.271 1.00 46.28 83 ASN A N 1
ATOM 648 C CA . ASN A 1 83 ? 10.951 -8.489 -9.842 1.00 46.28 83 ASN A CA 1
ATOM 649 C C . ASN A 1 83 ? 11.265 -7.507 -10.983 1.00 46.28 83 ASN A C 1
ATOM 651 O O . ASN A 1 83 ? 10.727 -7.695 -12.084 1.00 46.28 83 ASN A O 1
ATOM 655 N N . PRO A 1 84 ? 12.057 -6.441 -10.763 1.00 36.44 84 PRO A N 1
ATOM 656 C CA . PRO A 1 84 ? 12.378 -5.510 -11.834 1.00 36.44 84 PRO A CA 1
ATOM 657 C C . PRO A 1 84 ? 13.164 -6.245 -12.927 1.00 36.44 84 PRO A C 1
ATOM 659 O O . PRO A 1 84 ? 14.169 -6.900 -12.667 1.00 36.44 84 PRO A O 1
ATOM 662 N N . LYS A 1 85 ? 12.672 -6.168 -14.168 1.00 37.38 85 LYS A N 1
ATOM 663 C CA . LYS A 1 85 ? 13.435 -6.514 -15.380 1.00 37.38 85 LYS A CA 1
ATOM 664 C C . LYS A 1 85 ? 14.083 -5.281 -16.020 1.00 37.38 85 LYS A C 1
ATOM 666 O O . LYS A 1 85 ? 14.724 -5.408 -17.057 1.00 37.38 85 LYS A O 1
ATOM 671 N N . THR A 1 86 ? 13.882 -4.107 -15.440 1.00 41.06 86 THR A N 1
ATOM 672 C CA . THR A 1 86 ? 14.298 -2.820 -15.988 1.00 41.06 86 THR A CA 1
ATOM 673 C C . THR A 1 86 ? 15.406 -2.253 -15.123 1.00 41.06 86 THR A C 1
ATOM 675 O O . THR A 1 86 ? 15.175 -1.895 -13.969 1.00 41.06 86 THR A O 1
ATOM 678 N N . GLU A 1 87 ? 16.612 -2.226 -15.684 1.00 42.31 87 GLU A N 1
ATOM 679 C CA . GLU A 1 87 ? 17.778 -1.603 -15.069 1.00 42.31 87 GLU A CA 1
ATOM 680 C C . GLU A 1 87 ? 17.507 -0.106 -14.822 1.00 42.31 87 GLU A C 1
ATOM 682 O O . GLU A 1 87 ? 16.901 0.557 -15.676 1.00 42.31 87 GLU A O 1
ATOM 687 N N . PRO A 1 88 ? 17.925 0.445 -13.670 1.00 43.62 88 PRO A N 1
ATOM 688 C CA . PRO A 1 88 ? 17.855 1.878 -13.422 1.00 43.62 88 PRO A CA 1
ATOM 689 C C . PRO A 1 88 ? 18.662 2.644 -14.480 1.00 43.62 88 PRO A C 1
ATOM 691 O O . PRO A 1 88 ? 19.681 2.173 -14.986 1.00 43.62 88 PRO A O 1
ATOM 694 N N . SER A 1 89 ? 18.204 3.845 -14.836 1.00 38.28 89 SER A N 1
ATOM 695 C CA . SER A 1 89 ? 18.859 4.676 -15.850 1.00 38.28 89 SER A CA 1
ATOM 696 C C . SER A 1 89 ? 20.225 5.145 -15.340 1.00 38.28 89 SER A C 1
ATOM 698 O O . SER A 1 89 ? 20.306 6.095 -14.564 1.00 38.28 89 SER A O 1
ATOM 700 N N . THR A 1 90 ? 21.307 4.523 -15.802 1.00 39.38 90 THR A N 1
ATOM 701 C CA . THR A 1 90 ? 22.666 4.973 -15.492 1.00 39.38 90 THR A CA 1
ATOM 702 C C . THR A 1 90 ? 22.996 6.244 -16.279 1.00 39.38 90 THR A C 1
ATOM 704 O O . THR A 1 90 ? 22.872 6.323 -17.502 1.00 39.38 90 THR A O 1
ATOM 707 N N . VAL A 1 91 ? 23.403 7.288 -15.559 1.00 37.56 91 VAL A N 1
ATOM 708 C CA . VAL A 1 91 ? 24.145 8.419 -16.134 1.00 37.56 91 VAL A CA 1
ATOM 709 C C . VAL A 1 91 ? 25.482 7.860 -16.648 1.00 37.56 91 VAL A C 1
ATOM 711 O O . VAL A 1 91 ? 26.051 7.001 -15.972 1.00 37.56 91 VAL A O 1
ATOM 714 N N . PRO A 1 92 ? 26.006 8.278 -17.818 1.00 38.16 92 PRO A N 1
ATOM 715 C CA . PRO A 1 92 ? 27.237 7.701 -18.345 1.00 38.16 92 PRO A CA 1
ATOM 716 C C . PRO A 1 92 ? 28.421 8.068 -17.443 1.00 38.16 92 PRO A C 1
ATOM 718 O O . PRO A 1 92 ? 28.906 9.198 -17.467 1.00 38.16 92 PRO A O 1
ATOM 721 N N . SER A 1 93 ? 28.889 7.095 -16.665 1.00 40.12 93 SER A N 1
ATOM 722 C CA . SER A 1 93 ? 30.150 7.160 -15.931 1.00 40.12 93 SER A CA 1
ATOM 723 C C . SER A 1 93 ? 31.221 6.383 -16.696 1.00 40.12 93 SER A C 1
ATOM 725 O O . SER A 1 93 ? 30.979 5.310 -17.243 1.00 40.12 93 SER A O 1
ATOM 727 N N . ILE A 1 94 ? 32.398 6.997 -16.777 1.00 45.53 94 ILE A N 1
ATOM 728 C CA . ILE A 1 94 ? 33.622 6.552 -17.459 1.00 45.53 94 ILE A CA 1
ATOM 729 C C . ILE A 1 94 ? 33.987 5.113 -17.019 1.00 45.53 94 ILE A C 1
ATOM 731 O O . ILE A 1 94 ? 33.768 4.788 -15.853 1.00 45.53 94 ILE A O 1
ATOM 735 N N . PRO A 1 95 ? 34.541 4.244 -17.895 1.00 40.66 95 PRO A N 1
ATOM 736 C CA . PRO A 1 95 ? 34.716 2.834 -17.568 1.00 40.66 95 PRO A CA 1
ATOM 737 C C . PRO A 1 95 ? 35.816 2.643 -16.519 1.00 40.66 95 PRO A C 1
ATOM 739 O O . PRO A 1 95 ? 36.965 3.025 -16.745 1.00 40.66 95 PRO A O 1
ATOM 742 N N . LEU A 1 96 ? 35.462 2.006 -15.405 1.00 39.50 96 LEU A N 1
ATOM 743 C CA . LEU A 1 96 ? 36.388 1.346 -14.487 1.00 39.50 96 LEU A CA 1
ATOM 744 C C . LEU A 1 96 ? 36.073 -0.158 -14.485 1.00 39.50 96 LEU A C 1
ATOM 746 O O . LEU A 1 96 ? 34.958 -0.560 -14.803 1.00 39.50 96 LEU A O 1
ATOM 750 N N . GLU A 1 97 ? 37.123 -0.946 -14.255 1.00 46.88 97 GLU A N 1
ATOM 751 C CA . GLU A 1 97 ? 37.252 -2.407 -14.382 1.00 46.88 97 GLU A CA 1
ATOM 752 C C . GLU A 1 97 ? 36.076 -3.251 -13.843 1.00 46.88 97 GLU A C 1
ATOM 754 O O . GLU A 1 97 ? 35.305 -2.779 -13.013 1.00 46.88 97 GLU A O 1
ATOM 759 N N . PRO A 1 98 ? 35.922 -4.513 -14.305 1.00 40.97 98 PRO A N 1
ATOM 760 C CA . PRO A 1 98 ? 34.748 -5.326 -14.002 1.00 40.97 98 PRO A CA 1
ATOM 761 C C . PRO A 1 98 ? 34.702 -5.703 -12.519 1.00 40.97 98 PRO A C 1
ATOM 763 O O . PRO A 1 98 ? 35.369 -6.639 -12.076 1.00 40.97 98 PRO A O 1
ATOM 766 N N . GLU A 1 99 ? 33.879 -4.990 -11.759 1.00 40.41 99 GLU A N 1
ATOM 767 C CA . GLU A 1 99 ? 33.453 -5.429 -10.439 1.00 40.41 99 GLU A CA 1
ATOM 768 C C . GLU A 1 99 ? 32.485 -6.611 -10.583 1.00 40.41 99 GLU A C 1
ATOM 770 O O . GLU A 1 99 ? 31.644 -6.676 -11.485 1.00 40.41 99 GLU A O 1
ATOM 775 N N . THR A 1 100 ? 32.655 -7.594 -9.700 1.00 34.66 100 THR A N 1
ATOM 776 C CA . THR A 1 100 ? 31.733 -8.719 -9.516 1.00 34.66 100 THR A CA 1
ATOM 777 C C . THR A 1 100 ? 30.307 -8.168 -9.406 1.00 34.66 100 THR A C 1
ATOM 779 O O . THR A 1 100 ? 30.120 -7.248 -8.615 1.00 34.66 100 THR A O 1
ATOM 782 N N . PRO A 1 101 ? 29.307 -8.677 -10.154 1.00 35.34 101 PRO A N 1
ATOM 783 C CA . PRO A 1 101 ? 27.958 -8.128 -10.104 1.00 35.34 101 PRO A CA 1
ATOM 784 C C . PRO A 1 101 ? 27.386 -8.297 -8.696 1.00 35.34 101 PRO A C 1
ATOM 786 O O . PRO A 1 101 ? 26.987 -9.393 -8.296 1.00 35.34 101 PRO A O 1
ATOM 789 N N . GLU A 1 102 ? 27.379 -7.208 -7.935 1.00 32.94 102 GLU A N 1
ATOM 790 C CA . GLU A 1 102 ? 26.611 -7.114 -6.708 1.00 32.94 102 GLU A CA 1
ATOM 791 C C . GLU A 1 102 ? 25.128 -7.149 -7.089 1.00 32.94 102 GLU A C 1
ATOM 793 O O . GLU A 1 102 ? 24.677 -6.476 -8.019 1.00 32.94 102 GLU A O 1
ATOM 798 N N . LEU A 1 103 ? 24.367 -8.007 -6.407 1.00 29.48 103 LEU A N 1
ATOM 799 C CA . LEU A 1 103 ? 22.914 -8.021 -6.526 1.00 29.48 103 LEU A CA 1
ATOM 800 C C . LEU A 1 103 ? 22.391 -6.618 -6.173 1.00 29.48 103 LEU A C 1
ATOM 802 O O . LEU A 1 103 ? 22.860 -6.059 -5.181 1.00 29.48 103 LEU A O 1
ATOM 806 N N . PRO A 1 104 ? 21.424 -6.055 -6.922 1.00 31.16 104 PRO A N 1
ATOM 807 C CA . PRO A 1 104 ? 20.828 -4.783 -6.548 1.00 31.16 104 PRO A CA 1
ATOM 808 C C . PRO A 1 104 ? 20.224 -4.909 -5.148 1.00 31.16 104 PRO A C 1
ATOM 810 O O . PRO A 1 104 ? 19.381 -5.773 -4.892 1.00 31.16 104 PRO A O 1
ATOM 813 N N . ASP A 1 105 ? 20.688 -4.058 -4.237 1.00 34.31 105 ASP A N 1
ATOM 814 C CA . ASP A 1 105 ? 20.046 -3.852 -2.948 1.00 34.31 105 ASP A CA 1
ATOM 815 C C . ASP A 1 105 ? 18.620 -3.359 -3.227 1.00 34.31 105 ASP A C 1
ATOM 817 O O . ASP A 1 105 ? 18.421 -2.314 -3.849 1.00 34.31 105 ASP A O 1
ATOM 821 N N . PHE A 1 106 ? 17.610 -4.130 -2.818 1.00 36.41 106 PHE A N 1
ATOM 822 C CA . PHE A 1 106 ? 16.192 -3.803 -2.996 1.00 36.41 106 PHE A CA 1
ATOM 823 C C . PHE A 1 106 ? 15.760 -2.688 -2.027 1.00 36.41 106 PHE A C 1
ATOM 825 O O . PHE A 1 106 ? 14.736 -2.793 -1.345 1.00 36.41 106 PHE A O 1
ATOM 832 N N . SER A 1 107 ? 16.546 -1.612 -1.941 1.00 35.28 107 SER A N 1
ATOM 833 C CA . SER A 1 107 ? 16.232 -0.437 -1.143 1.00 35.28 107 SER A CA 1
ATOM 834 C C . SER A 1 107 ? 15.044 0.277 -1.798 1.00 35.28 107 SER A C 1
ATOM 836 O O . SER A 1 107 ? 15.163 1.034 -2.756 1.00 35.28 107 SER A O 1
ATOM 838 N N . ASN A 1 108 ? 13.852 -0.098 -1.325 1.00 46.41 108 ASN A N 1
ATOM 839 C CA . ASN A 1 108 ? 12.533 0.414 -1.680 1.00 46.41 108 ASN A CA 1
ATOM 840 C C . ASN A 1 108 ? 12.574 1.780 -2.374 1.00 46.41 108 ASN A C 1
ATOM 842 O O . ASN A 1 108 ? 12.787 2.791 -1.707 1.00 46.41 108 ASN A O 1
ATOM 846 N N . ALA A 1 109 ? 12.227 1.823 -3.664 1.00 45.72 109 ALA A N 1
ATOM 847 C CA . ALA A 1 109 ? 11.992 3.080 -4.371 1.00 45.72 109 ALA A CA 1
ATOM 848 C C . ALA A 1 109 ? 10.940 3.962 -3.673 1.00 45.72 109 ALA A C 1
ATOM 850 O O . ALA A 1 109 ? 10.863 5.135 -3.988 1.00 45.72 109 ALA A O 1
ATOM 851 N N . PHE A 1 110 ? 10.155 3.441 -2.718 1.00 48.91 110 PHE A N 1
ATOM 852 C CA . PHE A 1 110 ? 9.161 4.176 -1.941 1.00 48.91 110 PHE A CA 1
ATOM 853 C C . PHE A 1 110 ? 9.400 4.017 -0.434 1.00 48.91 110 PHE A C 1
ATOM 855 O O . PHE A 1 110 ? 9.180 2.947 0.130 1.00 48.91 110 PHE A O 1
ATOM 862 N N . THR A 1 111 ? 9.833 5.077 0.248 1.00 49.19 111 THR A N 1
ATOM 863 C CA . THR A 1 111 ? 10.245 4.985 1.666 1.00 49.19 111 THR A CA 1
ATOM 864 C C . THR A 1 111 ? 9.233 5.558 2.650 1.00 49.19 111 THR A C 1
ATOM 866 O O . THR A 1 111 ? 9.352 5.340 3.857 1.00 49.19 111 THR A O 1
ATOM 869 N N . THR A 1 112 ? 8.223 6.311 2.199 1.00 56.19 112 THR A N 1
ATOM 870 C CA . THR A 1 112 ? 7.234 6.910 3.113 1.00 56.19 112 THR A CA 1
ATOM 871 C C . THR A 1 112 ? 5.938 7.282 2.394 1.00 56.19 112 THR A C 1
ATOM 873 O O . THR A 1 112 ? 6.000 7.947 1.371 1.00 56.19 112 THR A O 1
ATOM 876 N N . LEU A 1 113 ? 4.765 6.938 2.954 1.00 58.31 113 LEU A N 1
ATOM 877 C CA . LEU A 1 113 ? 3.459 7.519 2.584 1.00 58.31 113 LEU A CA 1
ATOM 878 C C . LEU A 1 113 ? 2.848 8.217 3.806 1.00 58.31 113 LEU A C 1
ATOM 880 O O . LEU A 1 113 ? 2.402 7.571 4.765 1.00 58.31 113 LEU A O 1
ATOM 884 N N . LYS A 1 114 ? 2.802 9.552 3.794 1.00 64.25 114 LYS A N 1
ATOM 885 C CA . LYS A 1 114 ? 2.195 10.340 4.875 1.00 64.25 114 LYS A CA 1
ATOM 886 C C . LYS A 1 114 ? 0.999 11.130 4.370 1.00 64.25 114 LYS A C 1
ATOM 888 O O . LYS A 1 114 ? 1.093 11.861 3.397 1.00 64.25 114 LYS A O 1
ATOM 893 N N . PHE A 1 115 ? -0.093 11.033 5.119 1.00 67.69 115 PHE A N 1
ATOM 894 C CA . PHE A 1 115 ? -1.308 11.809 4.924 1.00 67.69 115 PHE A CA 1
ATOM 895 C C . PHE A 1 115 ? -1.412 12.843 6.025 1.00 67.69 115 PHE A C 1
ATOM 897 O O . PHE A 1 115 ? -1.336 12.500 7.205 1.00 67.69 115 PHE A O 1
ATOM 904 N N . THR A 1 116 ? -1.569 14.102 5.637 1.00 69.44 116 THR A N 1
ATOM 905 C CA . THR A 1 116 ? -1.819 15.198 6.574 1.00 69.44 116 THR A CA 1
ATOM 906 C C . THR A 1 116 ? -3.073 15.932 6.129 1.00 69.44 116 THR A C 1
ATOM 908 O O . THR A 1 116 ? -3.143 16.400 4.995 1.00 69.44 116 THR A O 1
ATOM 911 N N . ALA A 1 117 ? -4.072 16.026 7.005 1.00 69.88 117 ALA A N 1
ATOM 912 C CA . ALA A 1 117 ? -5.245 16.851 6.748 1.00 69.88 117 ALA A CA 1
ATOM 913 C C . ALA A 1 117 ? -4.858 18.339 6.821 1.00 69.88 117 ALA A C 1
ATOM 915 O O . ALA A 1 117 ? -4.200 18.761 7.771 1.00 69.88 117 ALA A O 1
ATOM 916 N N . SER A 1 118 ? -5.269 19.131 5.830 1.00 68.12 118 SER A N 1
ATOM 917 C CA . SER A 1 118 ? -5.034 20.577 5.783 1.00 68.12 118 SER A CA 1
ATOM 918 C C . SER A 1 118 ? -6.236 21.281 5.151 1.00 68.12 118 SER A C 1
ATOM 920 O O . SER A 1 118 ? -6.437 21.218 3.939 1.00 68.12 118 SER A O 1
ATOM 922 N N . GLY A 1 119 ? -7.071 21.914 5.981 1.00 78.56 119 GLY A N 1
ATOM 923 C CA . GLY A 1 119 ? -8.328 22.526 5.532 1.00 78.56 119 GLY A CA 1
ATOM 924 C C . GLY A 1 119 ? -9.222 21.517 4.805 1.00 78.56 119 GLY A C 1
ATOM 925 O O . GLY A 1 119 ? -9.464 20.427 5.324 1.00 78.56 119 GLY A O 1
ATOM 926 N N . GLU A 1 120 ? -9.639 21.859 3.587 1.00 79.31 120 GLU A N 1
ATOM 927 C CA . GLU A 1 120 ? -10.466 21.026 2.696 1.00 79.31 120 GLU A CA 1
ATOM 928 C C . GLU A 1 120 ? -9.677 19.978 1.896 1.00 79.31 120 GLU A C 1
ATOM 930 O O . GLU A 1 120 ? -10.238 19.293 1.046 1.00 79.31 120 GLU A O 1
ATOM 935 N N . ASN A 1 121 ? -8.376 19.822 2.157 1.00 78.88 121 ASN A N 1
ATOM 936 C CA . ASN A 1 121 ? -7.508 18.930 1.394 1.00 78.88 121 ASN A CA 1
ATOM 937 C C . ASN A 1 121 ? -6.784 17.907 2.280 1.00 78.88 121 ASN A C 1
ATOM 939 O O . ASN A 1 121 ? -6.581 18.103 3.485 1.00 78.88 121 ASN A O 1
ATOM 943 N N . TYR A 1 122 ? -6.335 16.828 1.647 1.00 77.50 122 TYR A N 1
ATOM 944 C CA . TYR A 1 122 ? -5.264 15.974 2.138 1.00 77.50 122 TYR A CA 1
ATOM 945 C C . TYR A 1 122 ? -3.967 16.299 1.397 1.00 77.50 122 TYR A C 1
ATOM 947 O O . TYR A 1 122 ? -3.941 16.438 0.175 1.00 77.50 122 TYR A O 1
ATOM 955 N N . ILE A 1 123 ? -2.878 16.401 2.157 1.00 74.62 123 ILE A N 1
ATOM 956 C CA . ILE A 1 123 ? -1.516 16.476 1.632 1.00 74.62 123 ILE A CA 1
ATOM 957 C C . ILE A 1 123 ? -0.915 15.078 1.734 1.00 74.62 123 ILE A C 1
ATOM 959 O O . ILE A 1 123 ? -0.720 14.559 2.840 1.00 74.62 123 ILE A O 1
ATOM 963 N N . ILE A 1 124 ? -0.633 14.496 0.574 1.00 78.19 124 ILE A N 1
ATOM 964 C CA . ILE A 1 124 ? 0.055 13.223 0.404 1.00 78.19 124 ILE A CA 1
ATOM 965 C C . ILE A 1 124 ? 1.535 13.528 0.238 1.00 78.19 124 ILE A C 1
ATOM 967 O O . ILE A 1 124 ? 1.947 14.088 -0.774 1.00 78.19 124 ILE A O 1
ATOM 971 N N . THR A 1 125 ? 2.339 13.175 1.229 1.00 71.94 125 THR A N 1
ATOM 972 C CA . THR A 1 125 ? 3.796 13.255 1.137 1.00 71.94 125 THR A CA 1
ATOM 973 C C . THR A 1 125 ? 4.343 11.872 0.842 1.00 71.94 125 THR A C 1
ATOM 975 O O . THR A 1 125 ? 4.010 10.917 1.553 1.00 71.94 125 THR A O 1
ATOM 978 N N . TYR A 1 126 ? 5.205 11.789 -0.164 1.00 74.19 126 TYR A N 1
ATOM 979 C CA . TYR A 1 126 ? 5.892 10.565 -0.532 1.00 74.19 126 TYR A CA 1
ATOM 980 C C . TYR A 1 126 ? 7.368 10.786 -0.790 1.00 74.19 126 TYR A C 1
ATOM 982 O O . TYR A 1 126 ? 7.768 11.897 -1.111 1.00 74.19 126 TYR A O 1
ATOM 990 N N . ALA A 1 127 ? 8.176 9.748 -0.628 1.00 73.81 127 ALA A N 1
ATOM 991 C CA . ALA A 1 127 ? 9.609 9.827 -0.865 1.00 73.81 127 ALA A CA 1
ATOM 992 C C . ALA A 1 127 ? 10.043 8.734 -1.833 1.00 73.81 127 ALA A C 1
ATOM 994 O O . ALA A 1 127 ? 9.725 7.563 -1.607 1.00 73.81 127 ALA A O 1
ATOM 995 N N . LEU A 1 128 ? 10.763 9.144 -2.880 1.00 70.31 128 LEU A N 1
ATOM 996 C CA . LEU A 1 128 ? 11.398 8.238 -3.826 1.00 70.31 128 LEU A CA 1
ATOM 997 C C . LEU A 1 128 ? 12.900 8.158 -3.569 1.00 70.31 128 LEU A C 1
ATOM 999 O O . LEU A 1 128 ? 13.536 9.202 -3.438 1.00 70.31 128 LEU A O 1
ATOM 1003 N N . THR A 1 129 ? 13.471 6.959 -3.490 1.00 62.25 129 THR A N 1
ATOM 1004 C CA . THR A 1 129 ? 14.939 6.782 -3.412 1.00 62.25 129 THR A CA 1
ATOM 1005 C C . THR A 1 129 ? 15.576 6.708 -4.795 1.00 62.25 129 THR A C 1
ATOM 1007 O O . THR A 1 129 ? 16.712 7.138 -4.959 1.00 62.25 129 THR A O 1
ATOM 1010 N N . GLU A 1 130 ? 14.821 6.256 -5.798 1.00 65.75 130 GLU A N 1
ATOM 1011 C CA . GLU A 1 130 ? 15.253 6.136 -7.188 1.00 65.75 130 GLU A CA 1
ATOM 1012 C C . GLU A 1 130 ? 14.168 6.625 -8.151 1.00 65.75 130 GLU A C 1
ATOM 1014 O O . GLU A 1 130 ? 12.970 6.527 -7.870 1.00 65.75 130 GLU A O 1
ATOM 1019 N N . VAL A 1 131 ? 14.596 7.137 -9.306 1.00 72.50 131 VAL A N 1
ATOM 1020 C CA . VAL A 1 131 ? 13.719 7.628 -10.374 1.00 72.50 131 VAL A CA 1
ATOM 1021 C C . VAL A 1 131 ? 14.077 6.955 -11.691 1.00 72.50 131 VAL A C 1
ATOM 1023 O O . VAL A 1 131 ? 15.240 6.898 -12.086 1.00 72.50 131 VAL A O 1
ATOM 1026 N N . TYR A 1 132 ? 13.049 6.488 -12.391 1.00 75.81 132 TYR A N 1
ATOM 1027 C CA . TYR A 1 132 ? 13.142 5.809 -13.675 1.00 75.81 132 TYR A CA 1
ATOM 1028 C C . TYR A 1 132 ? 12.582 6.733 -14.759 1.00 75.81 132 TYR A C 1
ATOM 1030 O O . TYR A 1 132 ? 11.538 7.364 -14.587 1.00 75.81 132 TYR A O 1
ATOM 1038 N N . LYS A 1 133 ? 13.307 6.837 -15.877 1.00 72.12 133 LYS A N 1
ATOM 1039 C CA . LYS A 1 133 ? 13.110 7.869 -16.911 1.00 72.12 133 LYS A CA 1
ATOM 1040 C C . LYS A 1 133 ? 11.718 7.860 -17.551 1.00 72.12 133 LYS A C 1
ATOM 1042 O O . LYS A 1 133 ? 11.263 8.892 -18.036 1.00 72.12 133 LYS A O 1
ATOM 1047 N N . ASP A 1 134 ? 11.061 6.710 -17.580 1.00 79.62 134 ASP A N 1
ATOM 1048 C CA . ASP A 1 134 ? 9.748 6.512 -18.187 1.00 79.62 134 ASP A CA 1
ATOM 1049 C C . ASP A 1 134 ? 8.646 6.242 -17.152 1.00 79.62 134 ASP A C 1
ATOM 1051 O O . ASP A 1 134 ? 7.525 5.892 -17.524 1.00 79.62 134 ASP A O 1
ATOM 1055 N N . ALA A 1 135 ? 8.947 6.404 -15.861 1.00 79.25 135 ALA A N 1
ATOM 1056 C CA . ALA A 1 135 ? 8.010 6.106 -14.799 1.00 79.25 135 ALA A CA 1
ATOM 1057 C C . ALA A 1 135 ? 7.271 7.344 -14.277 1.00 79.25 135 ALA A C 1
ATOM 1059 O O . ALA A 1 135 ? 7.796 8.453 -14.173 1.00 79.25 135 ALA A O 1
ATOM 1060 N N . THR A 1 136 ? 6.012 7.131 -13.919 1.00 84.75 136 THR A N 1
ATOM 1061 C CA . THR A 1 136 ? 5.049 8.137 -13.481 1.00 84.75 136 THR A CA 1
ATOM 1062 C C . THR A 1 136 ? 4.420 7.709 -12.165 1.00 84.75 136 THR A C 1
ATOM 1064 O O . THR A 1 136 ? 4.223 6.524 -11.911 1.00 84.75 136 THR A O 1
ATOM 1067 N N . MET A 1 137 ? 4.114 8.673 -11.304 1.00 85.31 137 MET A N 1
ATOM 1068 C CA . MET A 1 137 ? 3.361 8.436 -10.078 1.00 85.31 137 MET A CA 1
ATOM 1069 C C . MET A 1 137 ? 1.873 8.459 -10.386 1.00 85.31 137 MET A C 1
ATOM 1071 O O . MET A 1 137 ? 1.377 9.420 -10.974 1.00 85.31 137 MET A O 1
ATOM 1075 N N . HIS A 1 138 ? 1.167 7.429 -9.943 1.00 88.00 138 HIS A N 1
ATOM 1076 C CA . HIS A 1 138 ? -0.276 7.282 -10.046 1.00 88.00 138 HIS A CA 1
ATOM 1077 C C . HIS A 1 138 ? -0.897 7.294 -8.662 1.00 88.00 138 HIS A C 1
ATOM 1079 O O . HIS A 1 138 ? -0.302 6.804 -7.701 1.00 88.00 138 HIS A O 1
ATOM 1085 N N . LEU A 1 139 ? -2.104 7.843 -8.581 1.00 85.38 139 LEU A N 1
ATOM 1086 C CA . LEU A 1 139 ? -2.920 7.828 -7.378 1.00 85.38 139 LEU A CA 1
ATOM 1087 C C . LEU A 1 139 ? -4.272 7.183 -7.669 1.00 85.38 139 LEU A C 1
ATOM 1089 O O . LEU A 1 139 ? -4.947 7.496 -8.656 1.00 85.38 139 LEU A O 1
ATOM 1093 N N . GLU A 1 140 ? -4.683 6.322 -6.755 1.00 87.69 140 GLU A N 1
ATOM 1094 C CA . GLU A 1 140 ? -5.967 5.642 -6.749 1.00 87.69 140 GLU A CA 1
ATOM 1095 C C . GLU A 1 140 ? -6.592 5.757 -5.358 1.00 87.69 140 GLU A C 1
ATOM 1097 O O . GLU A 1 140 ? -5.899 5.926 -4.353 1.00 87.69 140 GLU A O 1
ATOM 1102 N N . ILE A 1 141 ? -7.918 5.700 -5.303 1.00 83.94 141 ILE A N 1
ATOM 1103 C CA . ILE A 1 141 ? -8.713 5.687 -4.080 1.00 83.94 141 ILE A CA 1
ATOM 1104 C C . ILE A 1 141 ? -9.276 4.286 -3.929 1.00 83.94 141 ILE A C 1
ATOM 1106 O O . ILE A 1 141 ? -9.895 3.753 -4.856 1.00 83.94 141 ILE A O 1
ATOM 1110 N N . MET A 1 142 ? -9.079 3.715 -2.749 1.00 83.31 142 MET A N 1
ATOM 1111 C CA . MET A 1 142 ? -9.620 2.419 -2.376 1.00 83.31 142 MET A CA 1
ATOM 1112 C C . MET A 1 142 ? -10.680 2.567 -1.290 1.00 83.31 142 MET A C 1
ATOM 1114 O O . MET A 1 142 ? -10.584 3.450 -0.442 1.00 83.31 142 MET A O 1
ATOM 1118 N N . ASN A 1 143 ? -11.680 1.693 -1.288 1.00 77.88 143 ASN A N 1
ATOM 1119 C CA . ASN A 1 143 ? -12.632 1.612 -0.182 1.00 77.88 143 ASN A CA 1
ATOM 1120 C C . ASN A 1 143 ? -12.016 0.896 1.036 1.00 77.88 143 ASN A C 1
ATOM 1122 O O . ASN A 1 143 ? -10.901 0.385 0.974 1.00 77.88 143 ASN A O 1
ATOM 1126 N N . GLN A 1 144 ? -12.782 0.781 2.127 1.00 68.19 144 GLN A N 1
ATOM 1127 C CA . GLN A 1 144 ? -12.400 0.081 3.371 1.00 68.19 144 GLN A CA 1
ATOM 1128 C C . GLN A 1 144 ? -11.996 -1.397 3.206 1.00 68.19 144 GLN A C 1
ATOM 1130 O O . GLN A 1 144 ? -11.497 -1.994 4.151 1.00 68.19 144 GLN A O 1
ATOM 1135 N N . ARG A 1 145 ? -12.260 -2.005 2.045 1.00 64.69 145 ARG A N 1
ATOM 1136 C CA . ARG A 1 145 ? -11.925 -3.401 1.725 1.00 64.69 145 ARG A CA 1
ATOM 1137 C C . ARG A 1 145 ? -10.720 -3.506 0.782 1.00 64.69 145 ARG A C 1
ATOM 1139 O O . ARG A 1 145 ? -10.542 -4.544 0.153 1.00 64.69 145 ARG A O 1
ATOM 1146 N N . GLY A 1 146 ? -9.977 -2.415 0.592 1.00 62.31 146 GLY A N 1
ATOM 1147 C CA . GLY A 1 146 ? -8.824 -2.356 -0.308 1.00 62.31 146 GLY A CA 1
ATOM 1148 C C . GLY A 1 146 ? -9.175 -2.350 -1.800 1.00 62.31 146 GLY A C 1
ATOM 1149 O O . GLY A 1 146 ? -8.285 -2.431 -2.636 1.00 62.31 146 GLY A O 1
ATOM 1150 N N . GLN A 1 147 ? -10.456 -2.244 -2.176 1.00 72.00 147 GLN A N 1
ATOM 1151 C CA . GLN A 1 147 ? -10.847 -2.251 -3.588 1.00 72.00 147 GLN A CA 1
ATOM 1152 C C . GLN A 1 147 ? -10.715 -0.854 -4.184 1.00 72.00 147 GLN A C 1
ATOM 1154 O O . GLN A 1 147 ? -11.293 0.087 -3.639 1.00 72.00 147 GLN A O 1
ATOM 1159 N N . ILE A 1 148 ? -10.048 -0.730 -5.334 1.00 79.00 148 ILE A N 1
ATOM 1160 C CA . ILE A 1 148 ? -9.990 0.525 -6.092 1.00 79.00 148 ILE A CA 1
ATOM 1161 C C . ILE A 1 148 ? -11.407 0.917 -6.520 1.00 79.00 148 ILE A C 1
ATOM 1163 O O . ILE A 1 148 ? -12.074 0.201 -7.268 1.00 79.00 148 ILE A O 1
ATOM 1167 N N . ILE A 1 149 ? -11.859 2.072 -6.042 1.00 81.94 149 ILE A N 1
ATOM 1168 C CA . ILE A 1 149 ? -13.160 2.660 -6.379 1.00 81.94 149 ILE A CA 1
ATOM 1169 C C . ILE A 1 149 ? -13.025 3.865 -7.305 1.00 81.94 149 ILE A C 1
ATOM 1171 O O . ILE A 1 149 ? -13.993 4.244 -7.964 1.00 81.94 149 ILE A O 1
ATOM 1175 N N . LYS A 1 150 ? -11.832 4.468 -7.374 1.00 85.19 150 LYS A N 1
ATOM 1176 C CA . LYS A 1 150 ? -11.559 5.597 -8.260 1.00 85.19 150 LYS A CA 1
ATOM 1177 C C . LYS A 1 150 ? -10.080 5.686 -8.606 1.00 85.19 150 LYS A C 1
ATOM 1179 O O . LYS A 1 150 ? -9.233 5.648 -7.723 1.00 85.19 150 LYS A O 1
ATOM 1184 N N . THR A 1 151 ? -9.776 5.904 -9.877 1.00 85.81 151 THR A N 1
ATOM 1185 C CA . THR A 1 151 ? -8.424 6.239 -10.339 1.00 85.81 151 THR A CA 1
ATOM 1186 C C . THR A 1 151 ? -8.339 7.747 -10.547 1.00 85.81 151 THR A C 1
ATOM 1188 O O . THR A 1 151 ? -9.123 8.309 -11.312 1.00 85.81 151 THR A O 1
ATOM 1191 N N . ILE A 1 152 ? -7.403 8.408 -9.862 1.00 83.81 152 ILE A N 1
ATOM 1192 C CA . ILE A 1 152 ? -7.069 9.821 -10.106 1.00 83.81 152 ILE A CA 1
ATOM 1193 C C . ILE A 1 152 ? -6.103 9.928 -11.294 1.00 83.81 152 ILE A C 1
ATOM 1195 O O . ILE A 1 152 ? -6.181 10.876 -12.072 1.00 83.81 152 ILE A O 1
ATOM 1199 N N . GLY A 1 153 ? -5.257 8.912 -11.488 1.00 83.19 153 GLY A N 1
ATOM 1200 C CA . GLY A 1 153 ? -4.345 8.796 -12.626 1.00 83.19 153 GLY A CA 1
ATOM 1201 C C . GLY A 1 153 ? -2.966 9.373 -12.322 1.00 83.19 153 GLY A C 1
ATOM 1202 O O . GLY A 1 153 ? -2.539 9.375 -11.167 1.00 83.19 153 GLY A O 1
ATOM 1203 N N . VAL A 1 154 ? -2.265 9.841 -13.360 1.00 87.50 154 VAL A N 1
ATOM 1204 C CA . VAL A 1 154 ? -0.905 10.384 -13.232 1.00 87.50 154 VAL A CA 1
ATOM 1205 C C . VAL A 1 154 ? -0.932 11.676 -12.417 1.00 87.50 154 VAL A C 1
ATOM 1207 O O . VAL A 1 154 ? -1.514 12.676 -12.832 1.00 87.50 154 VAL A O 1
ATOM 1210 N N . ILE A 1 155 ? -0.249 11.662 -11.277 1.00 85.25 155 ILE A N 1
ATOM 1211 C CA . ILE A 1 155 ? -0.088 12.812 -10.380 1.00 85.25 155 ILE A CA 1
ATOM 1212 C C . ILE A 1 155 ? 1.303 13.451 -10.472 1.00 85.25 155 ILE A C 1
ATOM 1214 O O . ILE A 1 155 ? 1.534 14.512 -9.894 1.00 85.25 155 ILE A O 1
ATOM 1218 N N . GLY A 1 156 ? 2.234 12.818 -11.190 1.00 85.75 156 GLY A N 1
ATOM 1219 C CA . GLY A 1 156 ? 3.561 13.370 -11.437 1.00 85.75 156 GLY A CA 1
ATOM 1220 C C . GLY A 1 156 ? 4.456 12.463 -12.278 1.00 85.75 156 GLY A C 1
ATOM 1221 O O . GLY A 1 156 ? 4.230 11.260 -12.378 1.00 85.75 156 GLY A O 1
ATOM 1222 N N . ALA A 1 157 ? 5.503 13.055 -12.844 1.00 85.69 157 ALA A N 1
ATOM 1223 C CA . ALA A 1 157 ? 6.620 12.366 -13.487 1.00 85.69 157 ALA A CA 1
ATOM 1224 C C . ALA A 1 157 ? 7.910 12.849 -12.803 1.00 85.69 157 ALA A C 1
ATOM 1226 O O . ALA A 1 157 ? 8.515 13.818 -13.264 1.00 85.69 157 ALA A O 1
ATOM 1227 N N . PRO A 1 158 ? 8.259 12.288 -11.629 1.00 79.25 158 PRO A N 1
ATOM 1228 C CA . PRO A 1 158 ? 9.430 12.719 -10.876 1.00 79.25 158 PRO A CA 1
ATOM 1229 C C . PRO A 1 158 ? 10.682 12.607 -11.746 1.00 79.25 158 PRO A C 1
ATOM 1231 O O . PRO A 1 158 ? 10.861 11.604 -12.426 1.00 79.25 158 PRO A O 1
ATOM 1234 N N . THR A 1 159 ? 11.536 13.628 -11.726 1.00 79.69 159 THR A N 1
ATOM 1235 C CA . THR A 1 159 ? 12.829 13.633 -12.435 1.00 79.69 159 THR A CA 1
ATOM 1236 C C . THR A 1 159 ? 14.015 13.463 -11.490 1.00 79.69 159 THR A C 1
ATOM 1238 O O . THR A 1 159 ? 15.129 13.232 -11.944 1.00 79.69 159 THR A O 1
ATOM 1241 N N . GLU A 1 160 ? 13.777 13.576 -10.183 1.00 76.38 160 GLU A N 1
ATOM 1242 C CA . GLU A 1 160 ? 14.781 13.481 -9.127 1.00 76.38 160 GLU A CA 1
ATOM 1243 C C . GLU A 1 160 ? 14.2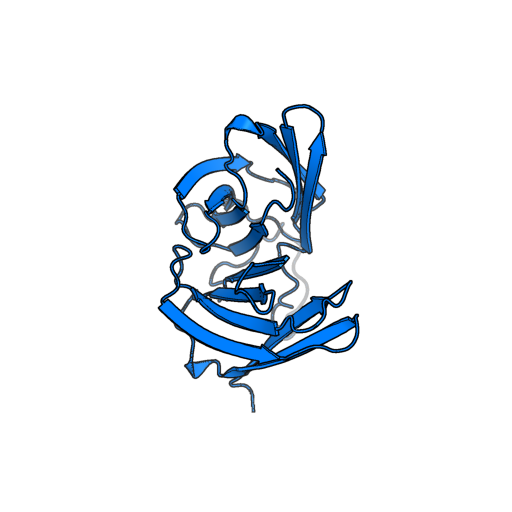11 12.717 -7.928 1.00 76.38 160 GLU A C 1
ATOM 1245 O O . GLU A 1 160 ? 13.012 12.805 -7.627 1.00 76.38 160 GLU A O 1
ATOM 1250 N N . ALA A 1 161 ? 15.078 11.959 -7.257 1.00 75.50 161 ALA A N 1
ATOM 1251 C CA . ALA A 1 161 ? 14.763 11.301 -5.997 1.00 75.50 161 ALA A CA 1
ATOM 1252 C C . ALA A 1 161 ? 14.540 12.341 -4.885 1.00 75.50 161 ALA A C 1
ATOM 1254 O O . ALA A 1 161 ? 15.037 13.465 -4.940 1.00 75.50 161 ALA A O 1
ATOM 1255 N N . GLY A 1 162 ? 13.805 11.956 -3.846 1.00 67.81 162 GLY A N 1
ATOM 1256 C CA . GLY A 1 162 ? 13.535 12.800 -2.690 1.00 67.81 162 GLY A CA 1
ATOM 1257 C C . GLY A 1 162 ? 12.064 12.852 -2.306 1.00 67.81 162 GLY A C 1
ATOM 1258 O O . GLY A 1 162 ? 11.230 12.073 -2.767 1.00 67.81 162 GLY A O 1
ATOM 1259 N N . THR A 1 163 ? 11.755 13.772 -1.393 1.00 76.75 163 THR A N 1
ATOM 1260 C CA . THR A 1 163 ? 10.401 13.943 -0.861 1.00 76.75 163 THR A CA 1
ATOM 1261 C C . THR A 1 163 ? 9.565 14.831 -1.771 1.00 76.75 163 THR A C 1
ATOM 1263 O O . THR A 1 163 ? 9.872 16.004 -1.960 1.00 76.75 163 THR A O 1
ATOM 1266 N N . GLN A 1 164 ? 8.455 14.285 -2.241 1.00 82.00 164 GLN A N 1
ATOM 1267 C CA . GLN A 1 164 ? 7.460 14.938 -3.070 1.00 82.00 164 GLN A CA 1
ATOM 1268 C C . GLN A 1 164 ? 6.129 15.075 -2.325 1.00 82.00 164 GLN A C 1
ATOM 1270 O O . GLN A 1 164 ? 5.868 14.408 -1.317 1.00 82.00 164 GLN A O 1
ATOM 1275 N N . LYS A 1 165 ? 5.273 15.973 -2.820 1.00 82.50 165 LYS A N 1
ATOM 1276 C CA . LYS A 1 165 ? 3.941 16.222 -2.263 1.00 82.50 165 LYS A CA 1
ATOM 1277 C C . LYS A 1 165 ? 2.895 16.279 -3.362 1.00 82.50 165 LYS A C 1
ATOM 1279 O O . LYS A 1 165 ? 3.125 16.869 -4.410 1.00 82.50 165 LYS A O 1
ATOM 1284 N N . TYR A 1 166 ? 1.725 15.736 -3.068 1.00 85.44 166 TYR A N 1
ATOM 1285 C CA . TYR A 1 166 ? 0.524 15.885 -3.872 1.00 85.44 166 TYR A CA 1
ATOM 1286 C C . TYR A 1 166 ? -0.635 16.336 -2.984 1.00 85.44 166 TYR A C 1
ATOM 1288 O O . TYR A 1 166 ? -0.737 15.923 -1.828 1.00 85.44 166 TYR A O 1
ATOM 1296 N N . ILE A 1 167 ? -1.486 17.216 -3.504 1.00 82.69 167 ILE A N 1
ATOM 1297 C CA . ILE A 1 167 ? -2.641 17.754 -2.783 1.00 82.69 167 ILE A CA 1
ATOM 1298 C C . ILE A 1 167 ? -3.894 17.229 -3.466 1.00 82.69 167 ILE A C 1
ATOM 1300 O O . ILE A 1 167 ? -4.047 17.383 -4.674 1.00 82.69 167 ILE A O 1
ATOM 1304 N N . ILE A 1 168 ? -4.791 16.639 -2.682 1.00 86.06 168 ILE A N 1
ATOM 1305 C CA . ILE A 1 168 ? -6.079 16.139 -3.155 1.00 86.06 168 ILE A CA 1
ATOM 1306 C C . ILE A 1 168 ? -7.207 16.653 -2.264 1.00 86.06 168 ILE A C 1
ATOM 1308 O O . ILE A 1 168 ? -7.046 16.768 -1.048 1.00 86.06 168 ILE A O 1
ATOM 1312 N N . SER A 1 169 ? -8.350 16.967 -2.868 1.00 84.19 169 SER A N 1
ATOM 1313 C CA . SER A 1 169 ? -9.529 17.437 -2.139 1.00 84.19 169 SER A CA 1
ATOM 1314 C C . SER A 1 169 ? -10.114 16.333 -1.259 1.00 84.19 169 SER A C 1
ATOM 1316 O O . SER A 1 169 ? -10.226 15.184 -1.683 1.00 84.19 169 SER A O 1
ATOM 1318 N N . LYS A 1 170 ? -10.548 16.683 -0.043 1.00 81.50 170 LYS A N 1
ATOM 1319 C CA . LYS A 1 170 ? -11.282 15.768 0.847 1.00 81.50 170 LYS A CA 1
ATOM 1320 C C . LYS A 1 170 ? -12.612 15.315 0.249 1.00 81.50 170 LYS A C 1
ATOM 1322 O O . LYS A 1 170 ? -13.076 14.234 0.585 1.00 81.50 170 LYS A O 1
ATOM 1327 N N . ALA A 1 171 ? -13.195 16.111 -0.649 1.00 85.38 171 ALA A N 1
ATOM 1328 C CA . ALA A 1 171 ? -14.445 15.778 -1.331 1.00 85.38 171 ALA A CA 1
ATOM 1329 C C . ALA A 1 171 ? -14.333 14.531 -2.227 1.00 85.38 171 ALA A C 1
ATOM 1331 O O . ALA A 1 171 ? -15.348 13.953 -2.604 1.00 85.38 171 ALA A O 1
ATOM 1332 N N . GLU A 1 172 ? -13.110 14.107 -2.552 1.00 83.88 172 GLU A N 1
ATOM 1333 C CA . GLU A 1 172 ? -12.844 12.886 -3.312 1.00 83.88 172 GLU A CA 1
ATOM 1334 C C . GLU A 1 172 ? -13.034 11.606 -2.481 1.00 83.88 172 GLU A C 1
ATOM 1336 O O . GLU A 1 172 ? -13.050 10.517 -3.050 1.00 83.88 172 GLU A O 1
ATOM 1341 N N . PHE A 1 173 ? -13.177 11.727 -1.155 1.00 82.88 173 PHE A N 1
ATOM 1342 C CA . PHE A 1 173 ? -13.146 10.607 -0.217 1.00 82.88 173 PHE A CA 1
ATOM 1343 C C . PHE A 1 173 ? -14.450 10.451 0.561 1.00 82.88 173 PHE A C 1
ATOM 1345 O O . PHE A 1 173 ? -15.078 11.421 0.991 1.00 82.88 173 PHE A O 1
ATOM 1352 N N . GLN A 1 174 ? -14.803 9.198 0.824 1.00 82.88 174 GLN A N 1
ATOM 1353 C CA . GLN A 1 174 ? -15.786 8.798 1.820 1.00 82.88 174 GLN A CA 1
ATOM 1354 C C . GLN A 1 174 ? -15.098 8.305 3.097 1.00 82.88 174 GLN A C 1
ATOM 1356 O O . GLN A 1 174 ? -13.897 8.028 3.151 1.00 82.88 174 GLN A O 1
ATOM 1361 N N . LYS A 1 175 ? -15.876 8.198 4.178 1.00 75.50 175 LYS A N 1
ATOM 1362 C CA . LYS A 1 175 ? -15.367 7.736 5.470 1.00 75.50 175 LYS A CA 1
ATOM 1363 C C . LYS A 1 175 ? -14.786 6.325 5.361 1.00 75.50 175 LYS A C 1
ATOM 1365 O O . LYS A 1 175 ? -15.498 5.369 5.067 1.00 75.50 175 LYS A O 1
ATOM 1370 N N . GLY A 1 176 ? -13.504 6.202 5.701 1.00 71.38 176 GLY A N 1
ATOM 1371 C CA . GLY A 1 176 ? -12.754 4.945 5.685 1.00 71.38 176 GLY A CA 1
ATOM 1372 C C . GLY A 1 176 ? -12.138 4.590 4.332 1.00 71.38 176 GLY A C 1
ATOM 1373 O O . GLY A 1 176 ? -11.464 3.563 4.234 1.00 71.38 176 GLY A O 1
ATOM 1374 N N . ASP A 1 177 ? -12.300 5.443 3.321 1.00 81.56 177 ASP A N 1
ATOM 1375 C CA . ASP A 1 177 ? -11.517 5.314 2.102 1.00 81.56 177 ASP A CA 1
ATOM 1376 C C . ASP A 1 177 ? -10.020 5.449 2.408 1.00 81.56 177 ASP A C 1
ATOM 1378 O O . ASP A 1 177 ? -9.573 6.054 3.392 1.00 81.56 177 ASP A O 1
ATOM 1382 N N . GLY A 1 178 ? -9.230 4.828 1.554 1.00 80.69 178 GLY A N 1
ATOM 1383 C CA . GLY A 1 178 ? -7.791 4.931 1.530 1.00 80.69 178 GLY A CA 1
ATOM 1384 C C . GLY A 1 178 ? -7.309 5.383 0.171 1.00 80.69 178 GLY A C 1
ATOM 1385 O O . GLY A 1 178 ? -8.076 5.590 -0.767 1.00 80.69 178 GLY A O 1
ATOM 1386 N N . VAL A 1 179 ? -6.000 5.498 0.069 1.00 81.69 179 VAL A N 1
ATOM 1387 C CA . VAL A 1 179 ? -5.325 5.681 -1.205 1.00 81.69 179 VAL A CA 1
ATOM 1388 C C . VAL A 1 179 ? -4.432 4.4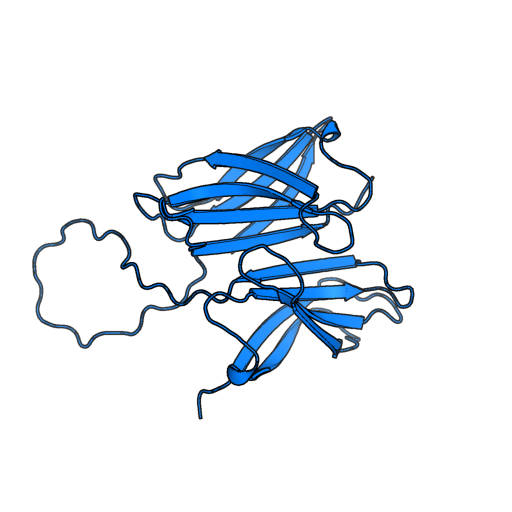99 -1.504 1.00 81.69 179 VAL A C 1
ATOM 1390 O O . VAL A 1 179 ? -3.934 3.838 -0.591 1.00 81.69 179 VAL A O 1
ATOM 1393 N N . ILE A 1 180 ? -4.159 4.330 -2.784 1.00 82.12 180 ILE A N 1
ATOM 1394 C CA . ILE A 1 180 ? -3.024 3.580 -3.286 1.00 82.12 180 ILE A CA 1
ATOM 1395 C C . ILE A 1 180 ? -2.221 4.563 -4.126 1.00 82.12 180 ILE A C 1
ATOM 1397 O O . ILE A 1 180 ? -2.772 5.284 -4.957 1.00 82.12 180 ILE A O 1
ATOM 1401 N N . MET A 1 181 ? -0.923 4.641 -3.875 1.00 81.31 181 MET A N 1
ATOM 1402 C CA . MET A 1 181 ? -0.006 5.281 -4.799 1.00 81.31 181 MET A CA 1
ATOM 1403 C C . MET A 1 181 ? 0.922 4.260 -5.404 1.00 81.31 181 MET A C 1
ATOM 1405 O O . MET A 1 181 ? 1.482 3.434 -4.690 1.00 81.31 181 MET A O 1
ATOM 1409 N N . GLU A 1 182 ? 1.138 4.390 -6.703 1.00 80.56 182 GLU A N 1
ATOM 1410 C CA . GLU A 1 182 ? 1.938 3.456 -7.479 1.00 80.56 182 GLU A CA 1
ATOM 1411 C C . GLU A 1 182 ? 2.870 4.237 -8.392 1.00 80.56 182 GLU A C 1
ATOM 1413 O O . GLU A 1 182 ? 2.447 5.140 -9.111 1.00 80.56 182 GLU A O 1
ATOM 1418 N N . TYR A 1 183 ? 4.147 3.891 -8.374 1.00 80.00 183 TYR A N 1
ATOM 1419 C CA . TYR A 1 183 ? 5.111 4.373 -9.343 1.00 80.00 183 TYR A CA 1
ATOM 1420 C C . TYR A 1 183 ? 5.165 3.367 -10.487 1.00 80.00 183 TYR A C 1
ATOM 1422 O O . TYR A 1 183 ? 5.522 2.214 -10.255 1.00 80.00 183 TYR A O 1
ATOM 1430 N N . LYS A 1 184 ? 4.758 3.768 -11.692 1.00 79.19 184 LYS A N 1
ATOM 1431 C CA . LYS A 1 184 ? 4.585 2.876 -12.846 1.00 79.19 184 LYS A CA 1
ATOM 1432 C C . LYS A 1 184 ? 5.425 3.328 -14.023 1.00 79.19 184 LYS A C 1
ATOM 1434 O O . LYS A 1 184 ? 5.363 4.505 -14.366 1.00 79.19 184 LYS A O 1
ATOM 1439 N N . THR A 1 185 ? 6.128 2.415 -14.677 1.00 76.38 185 THR A N 1
ATOM 1440 C CA . THR A 1 185 ? 6.724 2.637 -16.005 1.00 76.38 185 THR A CA 1
ATOM 1441 C C . THR A 1 185 ? 5.651 2.872 -17.067 1.00 76.38 185 THR A C 1
ATOM 1443 O O . THR A 1 185 ? 4.454 2.636 -16.863 1.00 76.38 185 THR A O 1
ATOM 1446 N N . SER A 1 186 ? 6.091 3.329 -18.235 1.00 75.88 186 SER A N 1
ATOM 1447 C CA . SER A 1 186 ? 5.226 3.653 -19.372 1.00 75.88 186 SER A CA 1
ATOM 1448 C C . SER A 1 186 ? 4.465 2.446 -19.941 1.00 75.88 186 SER A C 1
ATOM 1450 O O . SER A 1 186 ? 3.380 2.611 -20.500 1.00 75.88 186 SER A O 1
ATOM 1452 N N . ASP A 1 187 ? 4.990 1.233 -19.755 1.00 74.94 187 ASP A N 1
ATOM 1453 C CA . ASP A 1 187 ? 4.351 -0.036 -20.128 1.00 74.94 187 ASP A CA 1
ATOM 1454 C C . ASP A 1 187 ? 3.398 -0.588 -19.046 1.00 74.94 187 ASP A C 1
ATOM 1456 O O . ASP A 1 187 ? 2.802 -1.653 -19.219 1.00 74.94 187 ASP A O 1
ATOM 1460 N N . GLY A 1 188 ? 3.209 0.154 -17.950 1.00 66.69 188 GLY A N 1
ATOM 1461 C CA . GLY A 1 188 ? 2.278 -0.176 -16.875 1.00 66.69 188 GLY A CA 1
ATOM 1462 C C . GLY A 1 188 ? 2.847 -1.099 -15.799 1.00 66.69 188 GLY A C 1
ATOM 1463 O O . GLY A 1 188 ? 2.096 -1.497 -14.905 1.00 66.69 188 GLY A O 1
ATOM 1464 N N . GLN A 1 189 ? 4.143 -1.430 -15.837 1.00 68.50 189 GLN A N 1
ATOM 1465 C CA . GLN A 1 189 ? 4.780 -2.143 -14.735 1.00 68.50 189 GLN A CA 1
ATOM 1466 C C . GLN A 1 189 ? 4.858 -1.237 -13.499 1.00 68.50 189 GLN A C 1
ATOM 1468 O O . GLN A 1 189 ? 5.442 -0.158 -13.515 1.00 68.50 189 GLN A O 1
ATOM 1473 N N . ILE A 1 190 ? 4.291 -1.704 -12.388 1.00 69.88 190 ILE A N 1
ATOM 1474 C CA . ILE A 1 190 ? 4.458 -1.060 -11.085 1.00 69.88 190 ILE A CA 1
ATOM 1475 C C . ILE A 1 190 ? 5.895 -1.333 -10.620 1.00 69.88 190 ILE A C 1
ATOM 1477 O O . ILE A 1 190 ? 6.309 -2.489 -10.564 1.00 69.88 190 ILE A O 1
ATOM 1481 N N . LEU A 1 191 ? 6.650 -0.274 -10.326 1.00 61.50 191 LEU A N 1
ATOM 1482 C CA . LEU A 1 191 ? 8.016 -0.279 -9.781 1.00 61.50 191 LEU A CA 1
ATOM 1483 C C . LEU A 1 191 ? 8.032 -0.219 -8.254 1.00 61.50 191 LEU A C 1
ATOM 1485 O O . LEU A 1 191 ? 8.920 -0.771 -7.611 1.00 61.50 191 LEU A O 1
ATOM 1489 N N . THR A 1 192 ? 7.027 0.423 -7.667 1.00 65.06 192 THR A N 1
ATOM 1490 C CA . THR A 1 192 ? 6.768 0.401 -6.229 1.00 65.06 192 THR A CA 1
ATOM 1491 C C . THR A 1 192 ? 5.373 0.952 -5.962 1.00 65.06 192 THR A C 1
ATOM 1493 O O . THR A 1 192 ? 4.824 1.686 -6.785 1.00 65.06 192 THR A O 1
ATOM 1496 N N . GLY A 1 193 ? 4.781 0.605 -4.825 1.00 66.81 193 GLY A N 1
ATOM 1497 C CA . GLY A 1 193 ? 3.489 1.136 -4.430 1.00 66.81 193 GLY A CA 1
ATOM 1498 C C . GLY A 1 193 ? 3.293 1.088 -2.925 1.00 66.81 193 GLY A C 1
ATOM 1499 O O . GLY A 1 193 ? 3.896 0.267 -2.236 1.00 66.81 193 GLY A O 1
ATOM 1500 N N . ALA A 1 194 ? 2.462 1.995 -2.428 1.00 67.31 194 ALA A N 1
ATOM 1501 C CA . ALA A 1 194 ? 2.065 2.057 -1.034 1.00 67.31 194 ALA A CA 1
ATOM 1502 C C . ALA A 1 194 ? 0.583 2.400 -0.938 1.00 67.31 194 ALA A C 1
ATOM 1504 O O . ALA A 1 194 ? 0.111 3.342 -1.577 1.00 67.31 194 ALA A O 1
ATOM 1505 N N . ALA A 1 195 ? -0.131 1.681 -0.081 1.00 68.81 195 ALA A N 1
ATOM 1506 C CA . ALA A 1 195 ? -1.508 1.999 0.261 1.00 68.81 195 ALA A CA 1
ATOM 1507 C C . ALA A 1 195 ? -1.632 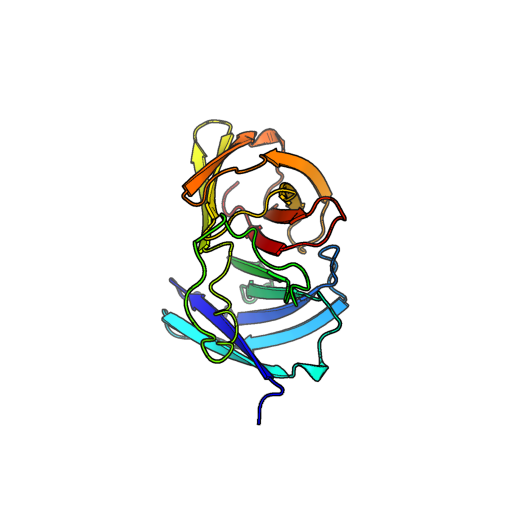2.482 1.705 1.00 68.81 195 ALA A C 1
ATOM 1509 O O . ALA A 1 195 ? -0.865 2.073 2.581 1.00 68.81 195 ALA A O 1
ATOM 1510 N N . LYS A 1 196 ? -2.607 3.358 1.958 1.00 69.12 196 LYS A N 1
ATOM 1511 C CA . LYS A 1 196 ? -2.926 3.827 3.308 1.00 69.12 196 LYS A CA 1
ATOM 1512 C C . LYS A 1 196 ? -4.385 4.238 3.428 1.00 69.12 196 LYS A C 1
ATOM 1514 O O . LYS A 1 196 ? -4.858 5.073 2.663 1.00 69.12 196 LYS A O 1
ATOM 1519 N N . HIS A 1 197 ? -5.067 3.724 4.449 1.00 68.88 197 HIS A N 1
ATOM 1520 C CA . HIS A 1 197 ? -6.383 4.225 4.843 1.00 68.88 197 HIS A CA 1
ATOM 1521 C C . HIS A 1 197 ? -6.296 5.607 5.486 1.00 68.88 197 HIS A C 1
ATOM 1523 O O . HIS A 1 197 ? -5.409 5.891 6.300 1.00 68.88 197 HIS A O 1
ATOM 1529 N N . ILE A 1 198 ? -7.256 6.465 5.148 1.00 70.62 198 ILE A N 1
ATOM 1530 C CA . ILE A 1 198 ? -7.396 7.782 5.752 1.00 70.62 198 ILE A CA 1
ATOM 1531 C C . ILE A 1 198 ? -8.240 7.625 7.019 1.00 70.62 198 ILE A C 1
ATOM 1533 O O . ILE A 1 198 ? -9.469 7.598 7.002 1.00 70.62 198 ILE A O 1
ATOM 1537 N N . MET A 1 199 ? -7.555 7.492 8.151 1.00 59.62 199 MET A N 1
ATOM 1538 C CA . MET A 1 199 ? -8.195 7.452 9.464 1.00 59.62 199 MET A CA 1
ATOM 1539 C C . MET A 1 199 ? -8.624 8.867 9.866 1.00 59.62 199 MET A C 1
ATOM 1541 O O . MET A 1 199 ? -7.781 9.700 10.196 1.00 59.62 199 MET A O 1
ATOM 1545 N N . GLY A 1 200 ? -9.932 9.130 9.847 1.00 52.31 200 GLY A N 1
ATOM 1546 C CA . GLY A 1 200 ? -10.522 10.376 10.344 1.00 52.31 200 GLY A CA 1
ATOM 1547 C C . GLY A 1 200 ? -11.363 11.114 9.305 1.00 52.31 200 GLY A C 1
ATOM 1548 O O . GLY A 1 200 ? -10.878 12.038 8.652 1.00 52.31 200 GLY A O 1
ATOM 1549 N N . LEU A 1 201 ? -12.635 10.719 9.224 1.00 42.28 201 LEU A N 1
ATOM 1550 C CA . LEU A 1 201 ? -13.765 11.574 8.858 1.00 42.28 201 LEU A CA 1
ATOM 1551 C C . LEU A 1 201 ? -14.815 11.483 9.970 1.00 42.28 201 LEU A C 1
ATOM 1553 O O . LEU A 1 201 ? -15.139 10.342 10.400 1.00 42.28 201 LEU A O 1
#